Protein AF-A0A5N5I1Y5-F1 (afdb_monomer_lite)

Secondary structure (DSSP, 8-state):
-------------------------------------------------------------------------------------------S-SSHHHHHHHHHHHHHHHHHHHHHHHHHSSSHHHHHHHHHHHHHHHHHHHHHHHHHHHHHHHHHHHHHHHHHHHHHHHHHHHHHHHHHHHHHHHHHHHHHHHHHHHHHHHHHHHHHTT-

Foldseek 3Di:
DDDDDDDDDYDDDDDDDDDDDDDDDDDDDDDDDDDDDDDDDPDDPDDDPDDDDDDDDDDDDDDDDPPDDDDDDDDDDDDDDDDPDPDDDDDPPPCVVVVVVVVVVVVVVVVVVVVVCPVVPDPPVVVVVVVVVVVVVVVVVVVVVVVVVVVVVVVVVVVVVVVVVVVVVVVVVVVVVVVVVVVVVVVVVVVVVVVVVVVVVVVVVVVVVPD

Structure (mmCIF, N/CA/C/O backbone):
data_AF-A0A5N5I1Y5-F1
#
_entry.id   AF-A0A5N5I1Y5-F1
#
loop_
_atom_site.group_PDB
_atom_site.id
_atom_site.type_symbol
_atom_site.label_atom_id
_atom_site.label_alt_id
_atom_site.label_comp_id
_atom_site.label_asym_id
_atom_site.label_entity_id
_atom_site.label_seq_id
_atom_site.pdbx_PDB_ins_code
_atom_site.Cartn_x
_atom_site.Cartn_y
_atom_site.Cartn_z
_atom_site.occupancy
_atom_site.B_iso_or_equiv
_atom_site.auth_seq_id
_atom_site.auth_comp_id
_atom_site.auth_asym_id
_atom_site.auth_atom_id
_atom_site.pdbx_PDB_model_num
ATOM 1 N N . MET A 1 1 ? 51.183 21.846 22.070 1.00 46.25 1 MET A N 1
ATOM 2 C CA . MET A 1 1 ? 50.546 23.138 22.392 1.00 46.25 1 MET A CA 1
ATOM 3 C C . MET A 1 1 ? 49.063 22.883 22.563 1.00 46.25 1 MET A C 1
ATOM 5 O O . MET A 1 1 ? 48.427 22.415 21.630 1.00 46.25 1 MET A O 1
ATOM 9 N N . ALA A 1 2 ? 48.569 23.068 23.781 1.00 48.59 2 ALA A N 1
ATOM 10 C CA . ALA A 1 2 ? 47.162 22.969 24.140 1.00 48.59 2 ALA A CA 1
ATOM 11 C C . ALA A 1 2 ? 46.503 24.336 23.961 1.00 48.59 2 ALA A C 1
ATOM 13 O O . ALA A 1 2 ? 47.117 25.300 24.396 1.00 48.59 2 ALA A O 1
ATOM 14 N N . LEU A 1 3 ? 45.291 24.401 23.401 1.00 50.34 3 LEU A N 1
ATOM 15 C CA . LEU A 1 3 ? 44.276 25.438 23.659 1.00 50.34 3 LEU A CA 1
ATOM 16 C C . LEU A 1 3 ? 42.908 24.828 23.284 1.00 50.34 3 LEU A C 1
ATOM 18 O O . LEU A 1 3 ? 42.693 24.455 22.138 1.00 50.34 3 LEU A O 1
ATOM 22 N N . GLN A 1 4 ? 42.100 24.389 24.250 1.00 47.75 4 GLN A N 1
ATOM 23 C CA . GLN A 1 4 ? 41.125 25.135 25.066 1.00 47.75 4 GLN A CA 1
ATOM 24 C C . GLN A 1 4 ? 39.705 25.100 24.463 1.00 47.75 4 GLN A C 1
ATOM 26 O O . GLN A 1 4 ? 39.315 25.939 23.659 1.00 47.75 4 GLN A O 1
ATOM 31 N N . ILE A 1 5 ? 38.911 24.136 24.934 1.00 50.62 5 ILE A N 1
ATOM 32 C CA . ILE A 1 5 ? 37.443 24.171 24.917 1.00 50.62 5 ILE A CA 1
ATOM 33 C C . ILE A 1 5 ? 36.998 25.168 25.992 1.00 50.62 5 ILE A C 1
ATOM 35 O O . ILE A 1 5 ? 37.459 25.049 27.127 1.00 50.62 5 ILE A O 1
ATOM 39 N N . LYS A 1 6 ? 36.111 26.114 25.655 1.00 55.88 6 LYS A N 1
ATOM 40 C CA . LYS A 1 6 ? 35.292 26.904 26.599 1.00 55.88 6 LYS A CA 1
ATOM 41 C C . LYS A 1 6 ? 34.219 27.696 25.837 1.00 55.88 6 LYS A C 1
ATOM 43 O O . LYS A 1 6 ? 34.530 28.657 25.149 1.00 55.88 6 LYS A O 1
ATOM 48 N N . SER A 1 7 ? 32.950 27.357 26.024 1.00 46.75 7 SER A N 1
ATOM 49 C CA . SER A 1 7 ? 32.033 28.192 26.815 1.00 46.75 7 SER A CA 1
ATOM 50 C C . SER A 1 7 ? 30.626 27.590 26.818 1.00 46.75 7 SER A C 1
ATOM 52 O O . SER A 1 7 ? 30.105 27.138 25.805 1.00 46.75 7 SER A O 1
ATOM 54 N N . ALA A 1 8 ? 30.057 27.556 28.015 1.00 60.09 8 ALA A N 1
ATOM 55 C CA . ALA A 1 8 ? 28.706 27.142 28.349 1.00 60.09 8 ALA A CA 1
ATOM 56 C C . ALA A 1 8 ? 27.993 28.348 28.960 1.00 60.09 8 ALA A C 1
ATOM 58 O O . ALA A 1 8 ? 28.648 29.058 29.722 1.00 60.09 8 ALA A O 1
ATOM 59 N N . ILE A 1 9 ? 26.688 28.525 28.724 1.00 57.56 9 ILE A N 1
ATOM 60 C CA . ILE A 1 9 ? 25.761 29.205 29.655 1.00 57.56 9 ILE A CA 1
ATOM 61 C C . ILE A 1 9 ? 24.299 28.688 29.447 1.00 57.56 9 ILE A C 1
ATOM 63 O O . ILE A 1 9 ? 24.083 27.955 28.482 1.00 57.56 9 ILE A O 1
ATOM 67 N N . PRO A 1 10 ? 23.319 28.929 30.360 1.00 55.34 10 PRO A N 1
ATOM 68 C CA . PRO A 1 10 ? 22.623 27.841 31.074 1.00 55.34 10 PRO A CA 1
ATOM 69 C C . PRO A 1 10 ? 21.074 28.004 31.236 1.00 55.34 10 PRO A C 1
ATOM 71 O O . PRO A 1 10 ? 20.491 28.970 30.763 1.00 55.34 10 PRO A O 1
ATOM 74 N N . THR A 1 11 ? 20.456 27.079 32.005 1.00 43.16 11 THR A N 1
ATOM 75 C CA . THR A 1 11 ? 19.250 27.189 32.899 1.00 43.16 11 THR A CA 1
ATOM 76 C C . THR A 1 11 ? 17.858 27.559 32.328 1.00 43.16 11 THR A C 1
ATOM 78 O O . THR A 1 11 ? 17.721 28.555 31.639 1.00 43.16 11 THR A O 1
ATOM 81 N N . LYS A 1 12 ? 16.817 26.712 32.533 1.00 50.69 12 LYS A N 1
ATOM 82 C CA . LYS A 1 12 ? 15.768 26.718 33.619 1.00 50.69 12 LYS A CA 1
ATOM 83 C C . LYS A 1 12 ? 14.854 27.970 33.533 1.00 50.69 12 LYS A C 1
ATOM 85 O O . LYS A 1 12 ? 15.387 29.050 33.371 1.00 50.69 12 LYS A O 1
ATOM 90 N N . SER A 1 13 ? 13.520 27.992 33.641 1.00 45.53 13 SER A N 1
ATOM 91 C CA . SER A 1 13 ? 12.493 27.257 34.414 1.00 45.53 13 SER A CA 1
ATOM 92 C C . SER A 1 13 ? 11.110 27.909 34.135 1.00 45.53 13 SER A C 1
ATOM 94 O O . SER A 1 13 ? 11.088 29.062 33.716 1.00 45.53 13 SER A O 1
ATOM 96 N N . GLY A 1 14 ? 9.992 27.245 34.478 1.00 42.75 14 GLY A N 1
ATOM 97 C CA . GLY A 1 14 ? 8.659 27.863 34.696 1.00 42.75 14 GLY A CA 1
ATOM 98 C C . GLY A 1 14 ? 7.521 27.018 34.102 1.00 42.75 14 GLY A C 1
ATOM 99 O O . GLY A 1 14 ? 7.380 26.967 32.889 1.00 42.75 14 GLY A O 1
ATOM 100 N N . GLU A 1 15 ? 6.888 26.099 34.838 1.00 40.91 15 GLU A N 1
ATOM 101 C CA . GLU A 1 15 ? 5.775 26.273 35.800 1.00 40.91 15 GLU A CA 1
ATOM 102 C C . GLU A 1 15 ? 4.474 26.870 35.224 1.00 40.91 15 GLU A C 1
ATOM 104 O O . GLU A 1 15 ? 4.386 28.060 34.956 1.00 40.91 15 GLU A O 1
ATOM 109 N N . GLY A 1 16 ? 3.450 26.005 35.153 1.00 37.19 16 GLY A N 1
ATOM 110 C CA . GLY A 1 16 ? 2.107 26.255 35.689 1.00 37.19 16 GLY A CA 1
ATOM 111 C C . GLY A 1 16 ? 1.128 27.105 34.876 1.00 37.19 16 GLY A C 1
ATOM 112 O O . GLY A 1 16 ? 1.269 28.318 34.799 1.00 37.19 16 GLY A O 1
ATOM 113 N N . SER A 1 17 ? 0.030 26.488 34.421 1.00 46.84 17 SER A N 1
ATOM 114 C CA . SER A 1 17 ? -1.336 26.893 34.813 1.00 46.84 17 SER A CA 1
ATOM 115 C C . SER A 1 17 ? -2.393 25.955 34.225 1.00 46.84 17 SER A C 1
ATOM 117 O O . SER A 1 17 ? -2.548 25.832 33.013 1.00 46.84 17 SER A O 1
ATOM 119 N N . SER A 1 18 ? -3.138 25.317 35.123 1.00 46.97 18 SER A N 1
ATOM 120 C CA . SER A 1 18 ? -4.426 24.677 34.869 1.00 46.97 18 SER A CA 1
ATOM 121 C C . SER A 1 18 ? -5.493 25.733 34.561 1.00 46.97 18 SER A C 1
ATOM 123 O O . SER A 1 18 ? -5.518 26.777 35.209 1.00 46.97 18 SER A O 1
ATOM 125 N N . SER A 1 19 ? -6.436 25.436 33.666 1.00 46.91 19 SER A N 1
ATOM 126 C CA . SER A 1 19 ? -7.749 26.088 33.680 1.00 46.91 19 SER A CA 1
ATOM 127 C C . SER A 1 19 ? -8.829 25.145 33.155 1.00 46.91 19 SER A C 1
ATOM 129 O O . SER A 1 19 ? -8.789 24.671 32.023 1.00 46.91 19 SER A O 1
ATOM 131 N N . SER A 1 20 ? -9.761 24.858 34.056 1.00 50.31 20 SER A N 1
ATOM 132 C CA . SER A 1 20 ? -11.020 24.137 33.909 1.00 50.31 20 SER A CA 1
ATOM 133 C C . SER A 1 20 ? -12.041 24.910 33.079 1.00 50.31 20 SER A C 1
ATOM 135 O O . SER A 1 20 ? -12.135 26.121 33.267 1.00 50.31 20 SER A O 1
ATOM 137 N N . SER A 1 21 ? -12.887 24.221 32.301 1.00 41.62 21 SER A N 1
ATOM 138 C CA . SER A 1 21 ? -14.289 24.609 32.033 1.00 41.62 21 SER A CA 1
ATOM 139 C C . SER A 1 21 ? -15.056 23.505 31.280 1.00 41.62 21 SER A C 1
ATOM 141 O O . SER A 1 21 ? -14.931 23.369 30.070 1.00 41.62 21 SER A O 1
ATOM 143 N N . GLU A 1 22 ? -15.899 22.771 32.000 1.00 43.84 22 GLU A N 1
ATOM 144 C CA . GLU A 1 22 ? -17.229 22.293 31.570 1.00 43.84 22 GLU A CA 1
ATOM 145 C C . GLU A 1 22 ? -18.210 22.839 32.635 1.00 43.84 22 GLU A C 1
ATOM 147 O O . GLU A 1 22 ? -17.739 23.070 33.756 1.00 43.84 22 GLU A O 1
ATOM 152 N N . PRO A 1 23 ? -19.521 23.081 32.378 1.00 53.75 23 PRO A N 1
ATOM 153 C CA . PRO A 1 23 ? -20.416 22.185 31.627 1.00 53.75 23 PRO A CA 1
ATOM 154 C C . PRO A 1 23 ? -21.533 22.875 30.803 1.00 53.75 23 PRO A C 1
ATOM 156 O O . PRO A 1 23 ? -21.803 24.064 30.960 1.00 53.75 23 PRO A O 1
ATOM 159 N N . SER A 1 24 ? -22.263 22.102 29.985 1.00 40.84 24 SER A N 1
ATOM 160 C CA . SER A 1 24 ? -23.745 22.017 30.026 1.00 40.84 24 SER A CA 1
ATOM 161 C C . SER A 1 24 ? -24.316 21.207 28.857 1.00 40.84 24 SER A C 1
ATOM 163 O O . SER A 1 24 ? -24.163 21.564 27.693 1.00 40.84 24 SER A O 1
ATOM 165 N N . SER A 1 25 ? -25.050 20.143 29.193 1.00 52.22 25 SER A N 1
ATOM 166 C CA . SER A 1 25 ? -26.079 19.533 28.337 1.00 52.22 25 SER A CA 1
ATOM 167 C C . SER A 1 25 ? -27.411 20.283 28.486 1.00 52.22 25 SER A C 1
ATOM 169 O O . SER A 1 25 ? -27.659 20.872 29.540 1.00 52.22 25 SER A O 1
ATOM 171 N N . PRO A 1 26 ? -28.333 20.135 27.520 1.00 56.38 26 PRO A N 1
ATOM 172 C CA . PRO A 1 26 ? -29.683 19.750 27.915 1.00 56.38 26 PRO A CA 1
ATOM 173 C C . PRO A 1 26 ? -30.250 18.572 27.111 1.00 56.38 26 PRO A C 1
ATOM 175 O O . PRO A 1 26 ? -30.054 18.416 25.909 1.00 56.38 26 PRO A O 1
ATOM 178 N N . SER A 1 27 ? -30.988 17.764 27.864 1.00 45.50 27 SER A N 1
ATOM 179 C CA . SER A 1 27 ? -31.831 16.636 27.481 1.00 45.50 27 SER A CA 1
ATOM 180 C C . SER A 1 27 ? -32.940 17.012 26.489 1.00 45.50 27 SER A C 1
ATOM 182 O O . SER A 1 27 ? -33.581 18.048 26.650 1.00 45.50 27 SER A O 1
ATOM 184 N N . ALA A 1 28 ? -33.249 16.109 25.554 1.00 49.22 28 ALA A N 1
ATOM 185 C CA . ALA A 1 28 ? -34.607 15.926 25.049 1.00 49.22 28 ALA A CA 1
ATOM 186 C C . ALA A 1 28 ? -34.816 14.468 24.610 1.00 49.22 28 ALA A C 1
ATOM 188 O O . ALA A 1 28 ? -34.298 13.998 23.600 1.00 49.22 28 ALA A O 1
ATOM 189 N N . VAL A 1 29 ? -35.591 13.766 25.428 1.00 46.03 29 VAL A N 1
ATOM 190 C CA . VAL A 1 29 ? -36.259 12.500 25.139 1.00 46.03 29 VAL A CA 1
ATOM 191 C C . VAL A 1 29 ? -37.204 12.649 23.944 1.00 46.03 29 VAL A C 1
ATOM 193 O O . VAL A 1 29 ? -38.022 13.561 23.917 1.00 46.03 29 VAL A O 1
ATOM 196 N N . ASN A 1 30 ? -37.160 11.705 23.006 1.00 44.50 30 ASN A N 1
ATOM 197 C CA . ASN A 1 30 ? -38.337 11.349 22.223 1.00 44.50 30 ASN A CA 1
ATOM 198 C C . ASN A 1 30 ? -38.368 9.834 22.025 1.00 44.50 30 ASN A C 1
ATOM 200 O O . ASN A 1 30 ? -37.545 9.247 21.328 1.00 44.50 30 ASN A O 1
ATOM 204 N N . VAL A 1 31 ? -39.329 9.221 22.709 1.00 46.00 31 VAL A N 1
ATOM 205 C CA . VAL A 1 31 ? -39.741 7.830 22.561 1.00 46.00 31 VAL A CA 1
ATOM 206 C C . VAL A 1 31 ? -40.646 7.755 21.337 1.00 46.00 31 VAL A C 1
ATOM 208 O O . VAL A 1 31 ? -41.613 8.507 21.235 1.00 46.00 31 VAL A O 1
ATOM 211 N N . THR A 1 32 ? -40.374 6.837 20.416 1.00 50.12 32 THR A N 1
ATOM 212 C CA . THR A 1 32 ? -41.397 6.336 19.490 1.00 50.12 32 THR A CA 1
ATOM 213 C C . THR A 1 32 ? -41.094 4.884 19.146 1.00 50.12 32 THR A C 1
ATOM 215 O O . THR A 1 32 ? -40.245 4.577 18.314 1.00 50.12 32 THR A O 1
ATOM 218 N N . ASP A 1 33 ? -41.808 3.983 19.817 1.00 46.53 33 ASP A N 1
ATOM 219 C CA . ASP A 1 33 ? -41.988 2.603 19.384 1.00 46.53 33 ASP A CA 1
ATOM 220 C C . ASP A 1 33 ? -42.971 2.559 18.209 1.00 46.53 33 ASP A C 1
ATOM 222 O O . ASP A 1 33 ? -44.096 3.051 18.335 1.00 46.53 33 ASP A O 1
ATOM 226 N N . LYS A 1 34 ? -42.570 1.922 17.099 1.00 57.12 34 LYS A N 1
ATOM 227 C CA . LYS A 1 34 ? -43.329 0.860 16.398 1.00 57.12 34 LYS A CA 1
ATOM 228 C C . LYS A 1 34 ? -42.654 0.448 15.079 1.00 57.12 34 LYS A C 1
ATOM 230 O O . LYS A 1 34 ? -42.701 1.155 14.083 1.00 57.12 34 LYS A O 1
ATOM 235 N N . GLN A 1 35 ? -42.036 -0.733 15.131 1.00 48.62 35 GLN A N 1
ATOM 236 C CA . GLN A 1 35 ? -42.202 -1.894 14.239 1.00 48.62 35 GLN A CA 1
ATOM 237 C C . GLN A 1 35 ? -42.735 -1.658 12.804 1.00 48.62 35 GLN A C 1
ATOM 239 O O . GLN A 1 35 ? -43.851 -1.182 12.649 1.00 48.62 35 GLN A O 1
ATOM 244 N N . VAL A 1 36 ? -42.008 -2.153 11.786 1.00 38.56 36 VAL A N 1
ATOM 245 C CA . VAL A 1 36 ? -42.489 -3.078 10.724 1.00 38.56 36 VAL A CA 1
ATOM 246 C C . VAL A 1 36 ? -41.325 -3.474 9.796 1.00 38.56 36 VAL A C 1
ATOM 248 O O . VAL A 1 36 ? -40.520 -2.649 9.374 1.00 38.56 36 VAL A O 1
ATOM 251 N N . ASN A 1 37 ? -41.264 -4.777 9.510 1.00 47.06 37 ASN A N 1
ATOM 252 C CA . ASN A 1 37 ? -40.466 -5.457 8.488 1.00 47.06 37 ASN A CA 1
ATOM 253 C C . ASN A 1 37 ? -40.302 -4.676 7.176 1.00 47.06 37 ASN A C 1
ATOM 255 O O . ASN A 1 37 ? -41.280 -4.207 6.601 1.00 47.06 37 ASN A O 1
ATOM 259 N N . GLY A 1 38 ? -39.098 -4.700 6.607 1.00 36.25 38 GLY A N 1
ATOM 260 C CA . GLY A 1 38 ? -38.885 -4.194 5.255 1.00 36.25 38 GLY A CA 1
ATOM 261 C C . GLY A 1 38 ? -37.476 -4.430 4.743 1.00 36.25 38 GLY A C 1
ATOM 262 O O . GLY A 1 38 ? -36.651 -3.528 4.737 1.00 36.25 38 GLY A O 1
ATOM 263 N N . SER A 1 39 ? -37.220 -5.665 4.320 1.00 54.25 39 SER A N 1
ATOM 264 C CA . SER A 1 39 ? -36.100 -6.066 3.472 1.00 54.25 39 SER A CA 1
ATOM 265 C C . SER A 1 39 ? -35.731 -5.003 2.426 1.00 54.25 39 SER A C 1
ATOM 267 O O . SER A 1 39 ? -36.528 -4.695 1.543 1.00 54.25 39 SER A O 1
ATOM 269 N N . SER A 1 40 ? -34.490 -4.515 2.465 1.00 47.22 40 SER A N 1
ATOM 270 C CA . SER A 1 40 ? -33.827 -3.956 1.286 1.00 47.22 40 SER A CA 1
ATOM 271 C C . SER A 1 40 ? -32.329 -4.223 1.368 1.00 47.22 40 SER A C 1
ATOM 273 O O . SER A 1 40 ? -31.534 -3.442 1.890 1.00 47.22 40 SER A O 1
ATOM 275 N N . SER A 1 41 ? -31.945 -5.391 0.861 1.00 46.59 41 SER A N 1
ATOM 276 C CA . SER A 1 41 ? -30.581 -5.673 0.441 1.00 46.59 41 SER A CA 1
ATOM 277 C C . SER A 1 41 ? -30.197 -4.687 -0.665 1.00 46.59 41 SER A C 1
ATOM 279 O O . SER A 1 41 ? -30.632 -4.835 -1.810 1.00 46.59 41 SER A O 1
ATOM 281 N N . LYS A 1 42 ? -29.358 -3.692 -0.356 1.00 49.31 42 LYS A N 1
ATOM 282 C CA . LYS A 1 42 ? -28.604 -2.982 -1.394 1.00 49.31 42 LYS A CA 1
ATOM 283 C C . LYS A 1 42 ? -27.565 -3.949 -1.953 1.00 49.31 42 LYS A C 1
ATOM 285 O O . LYS A 1 42 ? -26.511 -4.173 -1.368 1.00 49.31 42 LYS A O 1
ATOM 290 N N . ALA A 1 43 ? -27.932 -4.560 -3.072 1.00 44.00 43 ALA A N 1
ATOM 291 C CA . ALA A 1 43 ? -27.062 -5.366 -3.899 1.00 44.00 43 ALA A CA 1
ATOM 292 C C . ALA A 1 43 ? -25.871 -4.520 -4.373 1.00 44.00 43 ALA A C 1
ATOM 294 O O . ALA A 1 43 ? -26.047 -3.501 -5.040 1.00 44.00 43 ALA A O 1
ATOM 295 N N . PHE A 1 44 ? -24.656 -4.964 -4.061 1.00 46.81 44 PHE A N 1
ATOM 296 C CA . PHE A 1 44 ? -23.498 -4.597 -4.862 1.00 46.81 44 PHE A CA 1
ATOM 297 C C . PHE A 1 44 ? -23.652 -5.292 -6.215 1.00 46.81 44 PHE A C 1
ATOM 299 O O . PHE A 1 44 ? -23.794 -6.515 -6.280 1.00 46.81 44 PHE A O 1
ATOM 306 N N . SER A 1 45 ? -23.656 -4.516 -7.297 1.00 49.00 45 SER A N 1
ATOM 307 C CA . SER A 1 45 ? -23.644 -5.039 -8.661 1.00 49.00 45 SER A CA 1
ATOM 308 C C . SER A 1 45 ? -22.361 -5.838 -8.894 1.00 49.00 45 SER A C 1
ATOM 310 O O . SER A 1 45 ? -21.324 -5.292 -9.261 1.00 49.00 45 SER A O 1
ATOM 312 N N . ALA A 1 46 ? -22.432 -7.151 -8.677 1.00 47.81 46 ALA A N 1
ATOM 313 C CA . ALA A 1 46 ? -21.401 -8.089 -9.081 1.00 47.81 46 ALA A CA 1
ATOM 314 C C . ALA A 1 46 ? -21.375 -8.156 -10.614 1.00 47.81 46 ALA A C 1
ATOM 316 O O . ALA A 1 46 ? -22.316 -8.626 -11.261 1.00 47.81 46 ALA A O 1
ATOM 317 N N . LYS A 1 47 ? -20.285 -7.669 -11.205 1.00 54.28 47 LYS A N 1
ATOM 318 C CA . LYS A 1 47 ? -20.007 -7.785 -12.635 1.00 54.28 47 LYS A CA 1
ATOM 319 C C . LYS A 1 47 ? -19.743 -9.264 -12.941 1.00 54.28 47 LYS A C 1
ATOM 321 O O . LYS A 1 47 ? -18.667 -9.785 -12.665 1.00 54.28 47 LYS A O 1
ATOM 326 N N . LYS A 1 48 ? -20.761 -9.961 -13.455 1.00 43.84 48 LYS A N 1
ATOM 327 C CA . LYS A 1 48 ? -20.648 -11.336 -13.955 1.00 43.84 48 LYS A CA 1
ATOM 328 C C . LYS A 1 48 ? -19.792 -11.332 -15.222 1.00 43.84 48 LYS A C 1
ATOM 330 O O . LYS A 1 48 ? -20.282 -10.978 -16.291 1.00 43.84 48 LYS A O 1
ATOM 335 N N . TYR A 1 49 ? -18.542 -11.768 -15.117 1.00 45.53 49 TYR A N 1
ATOM 336 C CA . TYR A 1 49 ? -17.803 -12.257 -16.275 1.00 45.53 49 TYR A CA 1
ATOM 337 C C . TYR A 1 49 ? -18.159 -13.732 -16.435 1.00 45.53 49 TYR A C 1
ATOM 339 O O . TYR A 1 49 ? -17.714 -14.593 -15.681 1.00 45.53 49 TYR A O 1
ATOM 347 N N . SER A 1 50 ? -19.074 -13.992 -17.365 1.00 44.91 50 SER A N 1
ATOM 348 C CA . SER A 1 50 ? -19.443 -15.340 -17.778 1.00 44.91 50 SER A CA 1
ATOM 349 C C . SER A 1 50 ? -18.234 -15.991 -18.442 1.00 44.91 50 SER A C 1
ATOM 351 O O . SER A 1 50 ? -17.782 -15.544 -19.496 1.00 44.91 50 SER A O 1
ATOM 353 N N . GLY A 1 51 ? -17.705 -17.034 -17.804 1.00 45.06 51 GLY A N 1
ATOM 354 C CA . GLY A 1 51 ? -16.745 -17.936 -18.412 1.00 45.06 51 GLY A CA 1
ATOM 355 C C . GLY A 1 51 ? -17.397 -18.678 -19.574 1.00 45.06 51 GLY A C 1
ATOM 356 O O . GLY A 1 51 ? -18.283 -19.508 -19.382 1.00 45.06 51 GLY A O 1
ATOM 357 N N . LYS A 1 52 ? -16.921 -18.402 -20.785 1.00 50.19 52 LYS A N 1
ATOM 358 C CA . LYS A 1 52 ? -16.926 -19.369 -21.881 1.00 50.19 52 LYS A CA 1
ATOM 359 C C . LYS A 1 52 ? -15.470 -19.690 -22.178 1.00 50.19 52 LYS A C 1
ATOM 361 O O . LYS A 1 52 ? -14.695 -18.800 -22.515 1.00 50.19 52 LYS A O 1
ATOM 366 N N . GLY A 1 53 ? -15.113 -20.949 -21.942 1.00 46.56 53 GLY A N 1
ATOM 367 C CA . GLY A 1 53 ? -13.771 -21.471 -22.139 1.00 46.56 53 GLY A CA 1
ATOM 368 C C . GLY A 1 53 ? -13.303 -21.313 -23.580 1.00 46.56 53 GLY A C 1
ATOM 369 O O . GLY A 1 53 ? -14.075 -21.475 -24.523 1.00 46.56 53 GLY A O 1
ATOM 370 N N . ILE A 1 54 ? -12.017 -21.016 -23.722 1.00 49.19 54 ILE A N 1
ATOM 371 C CA . ILE A 1 54 ? -11.275 -21.083 -24.977 1.00 49.19 54 ILE A CA 1
ATOM 372 C C . ILE A 1 54 ? -10.021 -21.914 -24.669 1.00 49.19 54 ILE A C 1
ATOM 374 O O . ILE A 1 54 ? -9.403 -21.702 -23.622 1.00 49.19 54 ILE A O 1
ATOM 378 N N . PRO A 1 55 ? -9.702 -22.925 -25.494 1.00 47.47 55 PRO A N 1
ATOM 379 C CA . PRO A 1 55 ? -8.779 -23.985 -25.126 1.00 47.47 55 PRO A CA 1
ATOM 380 C C . PRO A 1 55 ? -7.336 -23.491 -25.038 1.00 47.47 55 PRO A C 1
ATOM 382 O O . PRO A 1 55 ? -6.834 -22.770 -25.900 1.00 47.47 55 PRO A O 1
ATOM 385 N N . VAL A 1 56 ? -6.665 -23.968 -23.991 1.00 47.81 56 VAL A N 1
ATOM 386 C CA . VAL A 1 56 ? -5.215 -23.940 -23.812 1.00 47.81 56 VAL A CA 1
ATOM 387 C C . VAL A 1 56 ? -4.565 -24.583 -25.033 1.00 47.81 56 VAL A C 1
ATOM 389 O O . VAL A 1 56 ? -4.635 -25.798 -25.208 1.00 47.81 56 VAL A O 1
ATOM 392 N N . THR A 1 57 ? -3.909 -23.774 -25.864 1.00 40.41 57 THR A N 1
ATOM 393 C CA . THR A 1 57 ? -2.961 -24.280 -26.858 1.00 40.41 57 THR A CA 1
ATOM 394 C C . THR A 1 57 ? -1.560 -23.917 -26.394 1.00 40.41 57 THR A C 1
ATOM 396 O O . THR A 1 57 ? -1.160 -22.758 -26.341 1.00 40.41 57 THR A O 1
ATOM 399 N N . ARG A 1 58 ? -0.852 -24.966 -25.991 1.00 48.38 58 ARG A N 1
ATOM 400 C CA . ARG A 1 58 ? 0.555 -25.027 -25.611 1.00 48.38 58 ARG A CA 1
ATOM 401 C C . ARG A 1 58 ? 1.411 -24.504 -26.771 1.00 48.38 58 ARG A C 1
ATOM 403 O O . ARG A 1 58 ? 1.576 -25.209 -27.762 1.00 48.38 58 ARG A O 1
ATOM 410 N N . LEU A 1 59 ? 1.951 -23.289 -26.668 1.00 38.34 59 LEU A N 1
ATOM 411 C CA . LEU A 1 59 ? 2.952 -22.811 -27.626 1.00 38.34 59 LEU A CA 1
ATOM 412 C C . LEU A 1 59 ? 4.308 -23.418 -27.264 1.00 38.34 59 LEU A C 1
ATOM 414 O O . LEU A 1 59 ? 5.001 -22.989 -26.345 1.00 38.34 59 LEU A O 1
ATOM 418 N N . SER A 1 60 ? 4.593 -24.506 -27.974 1.00 50.75 60 SER A N 1
ATOM 419 C CA . SER A 1 60 ? 5.862 -25.214 -28.028 1.00 50.75 60 SER A CA 1
ATOM 420 C C . SER A 1 60 ? 6.908 -24.377 -28.757 1.00 50.75 60 SER A C 1
ATOM 422 O O . SER A 1 60 ? 6.634 -23.790 -29.801 1.00 50.75 60 SER A O 1
ATOM 424 N N . SER A 1 61 ? 8.121 -24.403 -28.213 1.00 54.09 61 SER A N 1
ATOM 425 C CA . SER A 1 61 ? 9.379 -24.076 -28.879 1.00 54.09 61 SER A CA 1
ATOM 426 C C . SER A 1 61 ? 9.517 -24.779 -30.231 1.00 54.09 61 SER A C 1
ATOM 428 O O . SER A 1 61 ? 9.085 -25.927 -30.331 1.00 54.09 61 SER A O 1
ATOM 430 N N . CYS A 1 62 ? 10.168 -24.122 -31.196 1.00 38.44 62 CYS A N 1
ATOM 431 C CA . CYS A 1 62 ? 11.302 -24.613 -32.000 1.00 38.44 62 CYS A CA 1
ATOM 432 C C . CYS A 1 62 ? 11.729 -23.486 -32.961 1.00 38.44 62 CYS A C 1
ATOM 434 O O . CYS A 1 62 ? 10.921 -22.996 -33.744 1.00 38.44 62 CYS A O 1
ATOM 436 N N . MET A 1 63 ? 12.985 -23.046 -32.871 1.00 50.59 63 MET A N 1
ATOM 437 C CA . MET A 1 63 ? 13.625 -22.253 -33.920 1.00 50.59 63 MET A CA 1
ATOM 438 C C . MET A 1 63 ? 14.107 -23.243 -34.981 1.00 50.59 63 MET A C 1
ATOM 440 O O . MET A 1 63 ? 15.096 -23.930 -34.742 1.00 50.59 63 MET A O 1
ATOM 444 N N . ASP A 1 64 ? 13.405 -23.332 -36.110 1.00 42.41 64 ASP A N 1
ATOM 445 C CA . ASP A 1 64 ? 13.889 -24.058 -37.286 1.00 42.41 64 ASP A CA 1
ATOM 446 C C . ASP A 1 64 ? 14.578 -23.093 -38.252 1.00 42.41 64 ASP A C 1
ATOM 448 O O . ASP A 1 64 ? 14.071 -22.018 -38.587 1.00 42.41 64 ASP A O 1
ATOM 452 N N . GLY A 1 65 ? 15.786 -23.488 -38.655 1.00 43.66 65 GLY A N 1
ATOM 453 C CA . GLY A 1 65 ? 16.654 -22.756 -39.559 1.00 43.66 65 GLY A CA 1
ATOM 454 C C . GLY A 1 65 ? 16.061 -22.644 -40.959 1.00 43.66 65 GLY A C 1
ATOM 455 O O . GLY A 1 65 ? 15.543 -23.600 -41.531 1.00 43.66 65 GLY A O 1
ATOM 456 N N . THR A 1 66 ? 16.185 -21.459 -41.544 1.00 48.50 66 THR A N 1
ATOM 457 C CA . THR A 1 66 ? 15.849 -21.202 -42.943 1.00 48.50 66 THR A CA 1
ATOM 458 C C . THR A 1 66 ? 16.941 -21.795 -43.836 1.00 48.50 66 THR A C 1
ATOM 460 O O . THR A 1 66 ? 17.871 -21.116 -44.263 1.00 48.50 66 THR A O 1
ATOM 463 N N . GLN A 1 67 ? 16.836 -23.092 -44.123 1.00 46.25 67 GLN A N 1
ATOM 464 C CA . GLN A 1 67 ? 17.515 -23.712 -45.255 1.00 46.25 67 GLN A CA 1
ATOM 465 C C . GLN A 1 67 ? 16.638 -23.482 -46.492 1.00 46.25 67 GLN A C 1
ATOM 467 O O . GLN A 1 67 ? 15.700 -24.226 -46.761 1.00 46.25 67 GLN A O 1
ATOM 472 N N . SER A 1 68 ? 16.901 -22.393 -47.218 1.00 48.84 68 SER A N 1
ATOM 473 C CA . SER A 1 68 ? 16.265 -22.144 -48.514 1.00 48.84 68 SER A CA 1
ATOM 474 C C . SER A 1 68 ? 16.878 -23.083 -49.552 1.00 48.84 68 SER A C 1
ATOM 476 O O . SER A 1 68 ? 17.957 -22.840 -50.092 1.00 48.84 68 SER A O 1
ATOM 478 N N . GLN A 1 69 ? 16.187 -24.196 -49.771 1.00 45.16 69 GLN A N 1
ATOM 479 C CA . GLN A 1 69 ? 16.342 -25.087 -50.907 1.00 45.16 69 GLN A CA 1
ATOM 480 C C . GLN A 1 69 ? 15.674 -24.398 -52.108 1.00 45.16 69 GLN A C 1
ATOM 482 O O . GLN A 1 69 ? 14.450 -24.338 -52.189 1.00 45.16 69 GLN A O 1
ATOM 487 N N . GLN A 1 70 ? 16.462 -23.818 -53.016 1.00 44.44 70 GLN A N 1
ATOM 488 C CA . GLN A 1 70 ? 15.955 -23.475 -54.344 1.00 44.44 70 GLN A CA 1
ATOM 489 C C . GLN A 1 70 ? 16.293 -24.600 -55.315 1.00 44.44 70 GLN A C 1
ATOM 491 O O . GLN A 1 70 ? 17.429 -24.757 -55.761 1.00 44.44 70 GLN A O 1
ATOM 496 N N . ASP A 1 71 ? 15.254 -25.364 -55.631 1.00 36.16 71 ASP A N 1
ATOM 497 C CA . ASP A 1 71 ? 15.162 -26.200 -56.813 1.00 36.16 71 ASP A CA 1
ATOM 498 C C . ASP A 1 71 ? 15.043 -25.296 -58.048 1.00 36.16 71 ASP A C 1
ATOM 500 O O . ASP A 1 71 ? 14.000 -24.684 -58.289 1.00 36.16 71 ASP A O 1
ATOM 504 N N . TYR A 1 72 ? 16.089 -25.229 -58.872 1.00 49.19 72 TYR A N 1
ATOM 505 C CA . TYR A 1 72 ? 15.932 -24.811 -60.266 1.00 49.19 72 TYR A CA 1
ATOM 506 C C . TYR A 1 72 ? 15.863 -26.056 -61.136 1.00 49.19 72 TYR A C 1
ATOM 508 O O . TYR A 1 72 ? 16.794 -26.857 -61.236 1.00 49.19 72 TYR A O 1
ATOM 516 N N . SER A 1 73 ? 14.701 -26.194 -61.758 1.00 46.94 73 SER A N 1
ATOM 517 C CA . SER A 1 73 ? 14.334 -27.261 -62.665 1.00 46.94 73 SER A CA 1
ATOM 518 C C . SER A 1 73 ? 15.300 -27.369 -63.848 1.00 46.94 73 SER A C 1
ATOM 520 O O . SER A 1 73 ? 15.590 -26.405 -64.556 1.00 46.94 73 SER A O 1
ATOM 522 N N . THR A 1 74 ? 15.759 -28.595 -64.073 1.00 48.34 74 THR A N 1
ATOM 523 C CA . THR A 1 74 ? 16.515 -29.028 -65.246 1.00 48.34 74 THR A CA 1
ATOM 524 C C . THR A 1 74 ? 15.562 -29.200 -66.430 1.00 48.34 74 THR A C 1
ATOM 526 O O . THR A 1 74 ? 14.831 -30.188 -66.480 1.00 48.34 74 THR A O 1
ATOM 529 N N . ARG A 1 75 ? 15.590 -28.300 -67.425 1.00 43.84 75 ARG A N 1
ATOM 530 C CA . ARG A 1 75 ? 15.214 -28.650 -68.810 1.00 43.84 75 ARG A CA 1
ATOM 531 C C . ARG A 1 75 ? 15.731 -27.629 -69.823 1.00 43.84 75 ARG A C 1
ATOM 533 O O . ARG A 1 75 ? 15.232 -26.518 -69.918 1.00 43.84 75 ARG A O 1
ATOM 540 N N . GLY A 1 76 ? 16.703 -28.053 -70.620 1.00 38.53 76 GLY A N 1
ATOM 541 C CA . GLY A 1 76 ? 17.257 -27.275 -71.726 1.00 38.53 76 GLY A CA 1
ATOM 542 C C . GLY A 1 76 ? 18.311 -28.074 -72.477 1.00 38.53 76 GLY A C 1
ATOM 543 O O . GLY A 1 76 ? 19.436 -27.623 -72.641 1.00 38.53 76 GLY A O 1
ATOM 544 N N . GLY A 1 77 ? 17.970 -29.310 -72.846 1.00 40.66 77 GLY A N 1
ATOM 545 C CA . GLY A 1 77 ? 18.802 -30.130 -73.713 1.00 40.66 77 GLY A CA 1
ATOM 546 C C . GLY A 1 77 ? 18.706 -29.643 -75.155 1.00 40.66 77 GLY A C 1
ATOM 547 O O . GLY A 1 77 ? 17.680 -29.827 -75.801 1.00 40.66 77 GLY A O 1
ATOM 548 N N . THR A 1 78 ? 19.801 -29.095 -75.662 1.00 44.66 78 THR A N 1
ATOM 549 C CA . THR A 1 78 ? 20.136 -29.096 -77.089 1.00 44.66 78 THR A CA 1
ATOM 550 C C . THR A 1 78 ? 21.600 -29.476 -77.175 1.00 44.66 78 THR A C 1
ATOM 552 O O . THR A 1 78 ? 22.468 -28.771 -76.666 1.00 44.66 78 THR A O 1
ATOM 555 N N . GLY A 1 79 ? 21.839 -30.670 -77.707 1.00 39.44 79 GLY A N 1
ATOM 556 C CA . GLY A 1 79 ? 23.169 -31.224 -77.862 1.00 39.44 79 GLY A CA 1
ATOM 557 C C . GLY A 1 79 ? 23.971 -30.579 -78.987 1.00 39.44 79 GLY A C 1
ATOM 558 O O . GLY A 1 79 ? 23.439 -29.809 -79.782 1.00 39.44 79 GLY A O 1
ATOM 559 N N . LEU A 1 80 ? 25.219 -31.064 -79.055 1.00 43.41 80 LEU A N 1
ATOM 560 C CA . LEU A 1 80 ? 26.136 -31.070 -80.203 1.00 43.41 80 LEU A CA 1
ATOM 561 C C . LEU A 1 80 ? 26.757 -29.686 -80.509 1.00 43.41 80 LEU A C 1
ATOM 563 O O . LEU A 1 80 ? 26.056 -28.706 -80.682 1.00 43.41 80 LEU A O 1
ATOM 567 N N . HIS A 1 81 ? 28.073 -29.474 -80.570 1.00 42.09 81 HIS A N 1
ATOM 568 C CA . HIS A 1 81 ? 29.199 -30.321 -80.950 1.00 42.09 81 HIS A CA 1
ATOM 569 C C . HIS A 1 81 ? 30.479 -29.848 -80.244 1.00 42.09 81 HIS A C 1
ATOM 571 O O . HIS A 1 81 ? 30.759 -28.655 -80.151 1.00 42.09 81 HIS A O 1
ATOM 577 N N . THR A 1 82 ? 31.310 -30.805 -79.847 1.00 42.72 82 THR A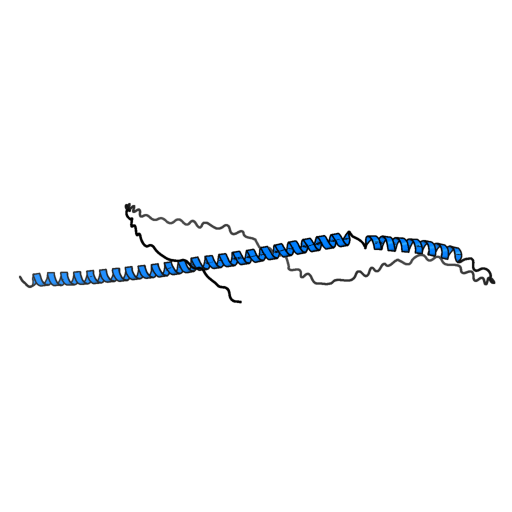 N 1
ATOM 578 C CA . THR A 1 82 ? 32.758 -30.640 -79.736 1.00 42.72 82 THR A CA 1
ATOM 579 C C . THR A 1 82 ? 33.370 -30.478 -81.130 1.00 42.72 82 THR A C 1
ATOM 581 O O . THR A 1 82 ? 33.092 -31.293 -82.011 1.00 42.72 82 THR A O 1
ATOM 584 N N . PRO A 1 83 ? 34.303 -29.534 -81.327 1.00 45.34 83 PRO A N 1
ATOM 585 C CA . PRO A 1 83 ? 35.395 -29.732 -82.254 1.00 45.34 83 PRO A CA 1
ATOM 586 C C . PRO A 1 83 ? 36.661 -29.976 -81.437 1.00 45.34 83 PRO A C 1
ATOM 588 O O . PRO A 1 83 ? 37.246 -29.073 -80.840 1.00 45.34 83 PRO A O 1
ATOM 591 N N . SER A 1 84 ? 37.086 -31.237 -81.421 1.00 50.06 84 SER A N 1
ATOM 592 C CA . SER A 1 84 ? 38.494 -31.551 -81.231 1.00 50.06 84 SER A CA 1
ATOM 593 C C . SER A 1 84 ? 39.253 -30.936 -82.401 1.00 50.06 84 SER A C 1
ATOM 595 O O . SER A 1 84 ? 39.134 -31.406 -83.528 1.00 50.06 84 SER A O 1
ATOM 597 N N . SER A 1 85 ? 40.025 -29.891 -82.127 1.00 49.25 85 SER A N 1
ATOM 598 C CA . SER A 1 85 ? 41.056 -29.404 -83.033 1.00 49.25 85 SER A CA 1
ATOM 599 C C . SER A 1 85 ? 42.295 -29.116 -82.207 1.00 49.25 85 SER A C 1
ATOM 601 O O . SER A 1 85 ? 42.373 -28.132 -81.477 1.00 49.25 85 SER A O 1
ATOM 603 N N . LYS A 1 86 ? 43.276 -30.014 -82.320 1.00 52.69 86 LYS A N 1
ATOM 604 C CA . LYS A 1 86 ? 44.667 -29.737 -81.964 1.00 52.69 86 LYS A CA 1
ATOM 605 C C . LYS A 1 86 ? 45.150 -28.589 -82.854 1.00 52.69 86 LYS A C 1
ATOM 607 O O . LYS A 1 86 ? 45.640 -28.836 -83.953 1.00 52.69 86 LYS A O 1
ATOM 612 N N . SER A 1 87 ? 45.029 -27.349 -82.394 1.00 46.41 87 SER A N 1
ATOM 613 C CA . SER A 1 87 ? 45.775 -26.234 -82.968 1.00 46.41 87 SER A CA 1
ATOM 614 C C . SER A 1 87 ? 47.021 -25.995 -82.128 1.00 46.41 87 SER A C 1
ATOM 616 O O . SER A 1 87 ? 46.985 -25.541 -80.987 1.00 46.41 87 SER A O 1
ATOM 618 N N . LYS A 1 88 ? 48.123 -26.390 -82.754 1.00 48.94 88 LYS A N 1
ATOM 619 C CA . LYS A 1 88 ? 49.502 -25.966 -82.545 1.00 48.94 88 LYS A CA 1
ATOM 620 C C . LYS A 1 88 ? 49.573 -24.513 -82.059 1.00 48.94 88 LYS A C 1
ATOM 622 O O . LYS A 1 88 ? 48.864 -23.658 -82.580 1.00 48.94 88 LYS A O 1
ATOM 627 N N . GLY A 1 89 ? 50.398 -24.303 -81.035 1.00 51.00 89 GLY A N 1
ATOM 628 C CA . GLY A 1 89 ? 50.411 -23.096 -80.225 1.00 51.00 89 GLY A CA 1
ATOM 629 C C . GLY A 1 89 ? 50.533 -21.804 -81.015 1.00 51.00 89 GLY A C 1
ATOM 630 O O . GLY A 1 89 ? 51.288 -21.733 -81.979 1.00 51.00 89 GLY A O 1
ATOM 631 N N . ASN A 1 90 ? 49.821 -20.792 -80.537 1.00 46.88 90 ASN A N 1
ATOM 632 C CA . ASN A 1 90 ? 50.414 -19.504 -80.242 1.00 46.88 90 ASN A CA 1
ATOM 633 C C . ASN A 1 90 ? 49.456 -18.675 -79.376 1.00 46.88 90 ASN A C 1
ATOM 635 O O . ASN A 1 90 ? 48.242 -18.861 -79.414 1.00 46.88 90 ASN A O 1
ATOM 639 N N . ASP A 1 91 ? 50.061 -17.758 -78.632 1.00 45.97 91 ASP A N 1
ATOM 640 C CA . ASP A 1 91 ? 49.475 -16.515 -78.139 1.00 45.97 91 ASP A CA 1
ATOM 641 C C . ASP A 1 91 ? 48.587 -16.589 -76.888 1.00 45.97 91 ASP A C 1
ATOM 643 O O . ASP A 1 91 ? 47.365 -16.742 -76.907 1.00 45.97 91 ASP A O 1
ATOM 647 N N . ALA A 1 92 ? 49.256 -16.348 -75.759 1.00 56.38 92 ALA A N 1
ATOM 648 C CA . ALA A 1 92 ? 48.709 -15.869 -74.498 1.00 56.38 92 ALA A CA 1
ATOM 649 C C . ALA A 1 92 ? 47.964 -14.523 -74.666 1.00 56.38 92 ALA A C 1
ATOM 651 O O . ALA A 1 92 ? 48.433 -13.487 -74.202 1.00 56.38 92 ALA A O 1
ATOM 652 N N . ASN A 1 93 ? 46.820 -14.515 -75.361 1.00 55.16 93 ASN A N 1
ATOM 653 C CA . ASN A 1 93 ? 46.094 -13.276 -75.670 1.00 55.16 93 ASN A CA 1
ATOM 654 C C . ASN A 1 93 ? 44.554 -13.367 -75.561 1.00 55.16 93 ASN A C 1
ATOM 656 O O . ASN A 1 93 ? 43.860 -12.385 -75.805 1.00 55.16 93 ASN A O 1
ATOM 660 N N . GLY A 1 94 ? 43.991 -14.512 -75.155 1.00 54.22 94 GLY A N 1
ATOM 661 C CA . GLY A 1 94 ? 42.537 -14.673 -74.947 1.00 54.22 94 GLY A CA 1
ATOM 662 C C . GLY A 1 94 ? 42.032 -14.326 -73.538 1.00 54.22 94 GLY A C 1
ATOM 663 O O . GLY A 1 94 ? 40.837 -14.132 -73.334 1.00 54.22 94 GLY A O 1
ATOM 664 N N . ASP A 1 95 ? 42.941 -14.227 -72.568 1.00 58.97 95 ASP A N 1
ATOM 665 C CA . ASP A 1 95 ? 42.631 -14.055 -71.140 1.00 58.97 95 ASP A CA 1
ATOM 666 C C . ASP A 1 95 ? 42.597 -12.576 -70.704 1.00 58.97 95 ASP A C 1
ATOM 668 O O . ASP A 1 95 ? 41.976 -12.209 -69.709 1.00 58.97 95 ASP A O 1
ATOM 672 N N . SER A 1 96 ? 43.194 -11.683 -71.502 1.00 67.06 96 SER A N 1
ATOM 673 C CA . SER A 1 96 ? 43.364 -10.267 -71.149 1.00 67.06 96 SER A CA 1
ATOM 674 C C . SER A 1 96 ? 42.028 -9.544 -70.902 1.00 67.06 96 SER A C 1
ATOM 676 O O . SER A 1 96 ? 41.863 -8.861 -69.891 1.00 67.06 96 SER A O 1
ATOM 678 N N . GLY A 1 97 ? 41.023 -9.764 -71.762 1.00 80.94 97 GLY A N 1
ATOM 679 C CA . GLY A 1 97 ? 39.713 -9.109 -71.643 1.00 80.94 97 GLY A CA 1
ATOM 680 C C . GLY A 1 97 ? 38.801 -9.687 -70.551 1.00 80.94 97 GLY A C 1
ATOM 681 O O . GLY A 1 97 ? 37.946 -8.980 -70.017 1.00 80.94 97 GLY A O 1
ATOM 682 N N . VAL A 1 98 ? 38.967 -10.965 -70.193 1.00 86.06 98 VAL A N 1
ATOM 683 C CA . VAL A 1 98 ? 38.256 -11.580 -69.056 1.00 86.06 98 VAL A CA 1
ATOM 684 C C . VAL A 1 98 ? 38.867 -11.089 -67.747 1.00 86.06 98 VAL A C 1
ATOM 686 O O . VAL A 1 98 ? 38.145 -10.645 -66.854 1.00 86.06 98 VAL A O 1
ATOM 689 N N . LEU A 1 99 ? 40.197 -11.076 -67.674 1.00 86.75 99 LEU A N 1
ATOM 690 C CA . LEU A 1 99 ? 40.953 -10.570 -66.538 1.00 86.75 99 LEU A CA 1
ATOM 691 C C . LEU A 1 99 ? 40.672 -9.083 -66.272 1.00 86.75 99 LEU A C 1
ATOM 693 O O . LEU A 1 99 ? 40.544 -8.669 -65.121 1.00 86.75 99 LEU A O 1
ATOM 697 N N . GLU A 1 100 ? 40.533 -8.270 -67.319 1.00 89.44 100 GLU A N 1
ATOM 698 C CA . GLU A 1 100 ? 40.188 -6.853 -67.193 1.00 89.44 100 GLU A CA 1
ATOM 699 C C . GLU A 1 100 ? 38.758 -6.636 -66.671 1.00 89.44 100 GLU A C 1
ATOM 701 O O . GLU A 1 100 ? 38.554 -5.819 -65.767 1.00 89.44 100 GLU A O 1
ATOM 706 N N . ARG A 1 101 ? 37.782 -7.424 -67.146 1.00 92.69 101 ARG A N 1
ATOM 707 C CA . ARG A 1 101 ? 36.412 -7.417 -66.603 1.00 92.69 101 ARG A CA 1
ATOM 708 C C . ARG A 1 101 ? 36.380 -7.797 -65.125 1.00 92.69 101 ARG A C 1
ATOM 710 O O . ARG A 1 101 ? 35.790 -7.066 -64.335 1.00 92.69 101 ARG A O 1
ATOM 717 N N . LEU A 1 102 ? 37.074 -8.868 -64.740 1.00 92.69 102 LEU A N 1
ATOM 718 C CA . LEU A 1 102 ? 37.159 -9.305 -63.343 1.00 92.69 102 LEU A CA 1
ATOM 719 C C . LEU A 1 102 ? 37.852 -8.267 -62.455 1.00 92.69 102 LEU A C 1
ATOM 721 O O . LEU A 1 102 ? 37.428 -8.038 -61.326 1.00 92.69 102 LEU A O 1
ATOM 725 N N . ARG A 1 103 ? 38.892 -7.585 -62.952 1.00 94.44 103 ARG A N 1
ATOM 726 C CA . ARG A 1 103 ? 39.532 -6.479 -62.219 1.00 94.44 103 ARG A CA 1
ATOM 727 C C . ARG A 1 103 ? 38.577 -5.314 -62.000 1.00 94.44 103 ARG A C 1
ATOM 729 O O . ARG A 1 103 ? 38.602 -4.720 -60.924 1.00 94.44 103 ARG A O 1
ATOM 736 N N . LYS A 1 104 ? 37.760 -4.975 -62.999 1.00 95.06 104 LYS A N 1
ATOM 737 C CA . 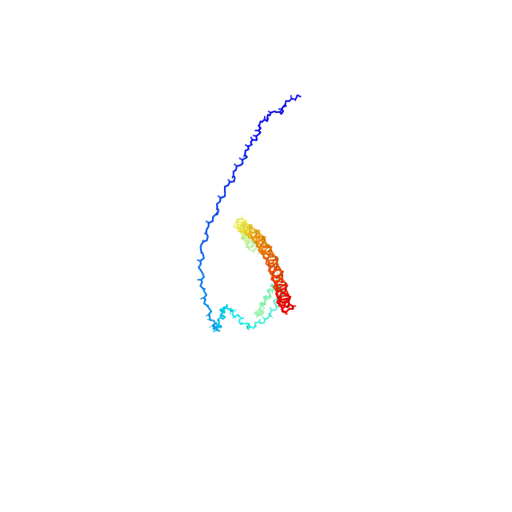LYS A 1 104 ? 36.749 -3.921 -62.880 1.00 95.06 104 LYS A CA 1
ATOM 738 C C . LYS A 1 104 ? 35.672 -4.309 -61.866 1.00 95.06 104 LYS A C 1
ATOM 740 O O . LYS A 1 104 ? 35.430 -3.552 -60.933 1.00 95.06 104 LYS A O 1
ATOM 745 N N . GLU A 1 105 ? 35.112 -5.507 -61.989 1.00 95.25 105 GLU A N 1
ATOM 746 C CA . GLU A 1 105 ? 34.106 -6.024 -61.059 1.00 95.25 105 GLU A CA 1
ATOM 747 C C . GLU A 1 105 ? 34.651 -6.113 -59.626 1.00 95.25 105 GLU A C 1
ATOM 749 O O . GLU A 1 105 ? 33.996 -5.684 -58.683 1.00 95.25 105 GLU A O 1
ATOM 754 N N . ASN A 1 106 ? 35.896 -6.563 -59.441 1.00 95.50 106 ASN A N 1
ATOM 755 C CA . ASN A 1 106 ? 36.522 -6.612 -58.120 1.00 95.50 106 ASN A CA 1
ATOM 756 C C . ASN A 1 106 ? 36.703 -5.215 -57.504 1.00 95.50 106 ASN A C 1
ATOM 758 O O . ASN A 1 106 ? 36.543 -5.055 -56.294 1.00 95.50 106 ASN A O 1
ATOM 762 N N . ARG A 1 107 ? 37.009 -4.196 -58.320 1.00 96.38 107 ARG A N 1
ATOM 763 C CA . ARG A 1 107 ? 37.055 -2.798 -57.860 1.00 96.38 107 ARG A CA 1
ATOM 764 C C . ARG A 1 107 ? 35.671 -2.312 -57.432 1.00 96.38 107 ARG A C 1
ATOM 766 O O . ARG A 1 107 ? 35.558 -1.728 -56.360 1.00 96.38 107 ARG A O 1
ATOM 773 N N . GLU A 1 108 ? 34.636 -2.586 -58.223 1.00 95.81 108 GLU A N 1
ATOM 774 C CA . GLU A 1 108 ? 33.253 -2.211 -57.900 1.00 95.81 108 GLU A CA 1
ATOM 775 C C . GLU A 1 108 ? 32.749 -2.918 -56.632 1.00 95.81 108 GLU A C 1
ATOM 777 O O . GLU A 1 108 ? 32.145 -2.284 -55.768 1.00 95.81 108 GLU A O 1
ATOM 782 N N . LEU A 1 109 ? 33.052 -4.209 -56.468 1.00 95.12 109 LEU A N 1
ATOM 783 C CA . LEU A 1 109 ? 32.710 -4.976 -55.269 1.00 95.12 109 LEU A CA 1
ATOM 784 C C . LEU A 1 109 ? 33.433 -4.454 -54.028 1.00 95.12 109 LEU A C 1
ATOM 786 O O . LEU A 1 109 ? 32.801 -4.301 -52.986 1.00 95.12 109 LEU A O 1
ATOM 790 N N . LYS A 1 110 ? 34.728 -4.126 -54.132 1.00 95.06 110 LYS A N 1
ATOM 791 C CA . LYS A 1 110 ? 35.463 -3.484 -53.032 1.00 95.06 110 LYS A CA 1
ATOM 792 C C . LYS A 1 110 ? 34.844 -2.144 -52.656 1.00 95.06 110 LYS A C 1
ATOM 794 O O . LYS A 1 110 ? 34.661 -1.886 -51.477 1.00 95.06 110 LYS A O 1
ATOM 799 N N . GLN A 1 111 ? 34.473 -1.323 -53.637 1.00 94.06 111 GLN A N 1
ATOM 800 C CA . GLN A 1 111 ? 33.849 -0.030 -53.366 1.00 94.06 111 GLN A CA 1
ATOM 801 C C . GLN A 1 111 ? 32.484 -0.178 -52.683 1.00 94.06 111 GLN A C 1
ATOM 803 O O . GLN A 1 111 ? 32.203 0.545 -51.733 1.00 94.06 111 GLN A O 1
ATOM 808 N N . ARG A 1 112 ? 31.651 -1.130 -53.124 1.00 91.06 112 ARG A N 1
ATOM 809 C CA . ARG A 1 112 ? 30.367 -1.428 -52.468 1.00 91.06 112 ARG A CA 1
ATOM 810 C C . ARG A 1 112 ? 30.558 -1.970 -51.058 1.00 91.06 112 ARG A C 1
ATOM 812 O O . ARG A 1 112 ? 29.800 -1.603 -50.174 1.00 91.06 112 ARG A O 1
ATOM 819 N N . LEU A 1 113 ? 31.562 -2.819 -50.850 1.00 87.62 113 LEU A N 1
ATOM 820 C CA . LEU A 1 113 ? 31.867 -3.369 -49.535 1.00 87.62 113 LEU A CA 1
ATOM 821 C C . LEU A 1 113 ? 32.316 -2.277 -48.559 1.00 87.62 113 LEU A C 1
ATOM 823 O O . LEU A 1 113 ? 31.870 -2.286 -47.421 1.00 87.62 113 LEU A O 1
ATOM 827 N N . GLU A 1 114 ? 33.161 -1.341 -48.992 1.00 86.69 114 GLU A N 1
ATOM 828 C CA . GLU A 1 114 ? 33.559 -0.205 -48.152 1.00 86.69 114 GLU A CA 1
ATOM 829 C C . GLU A 1 114 ? 32.386 0.758 -47.910 1.00 86.69 114 GLU A C 1
ATOM 831 O O . GLU A 1 114 ? 32.143 1.130 -46.772 1.00 86.69 114 GLU A O 1
ATOM 836 N N . ALA A 1 115 ? 31.565 1.056 -48.924 1.00 83.19 115 ALA A N 1
ATOM 837 C CA . ALA A 1 115 ? 30.371 1.886 -48.741 1.00 83.19 115 ALA A CA 1
ATOM 838 C C . ALA A 1 115 ? 29.335 1.251 -47.789 1.00 83.19 115 ALA A C 1
ATOM 840 O O . ALA A 1 115 ? 28.722 1.947 -46.981 1.00 83.19 115 ALA A O 1
ATOM 841 N N . GLU A 1 116 ? 29.138 -0.069 -47.859 1.00 80.62 116 GLU A N 1
ATOM 842 C CA . GLU A 1 116 ? 28.264 -0.789 -46.928 1.00 80.62 116 GLU A CA 1
ATOM 843 C C . GLU A 1 116 ? 28.898 -0.887 -45.538 1.00 80.62 116 GLU A C 1
ATOM 845 O O . GLU A 1 116 ? 28.179 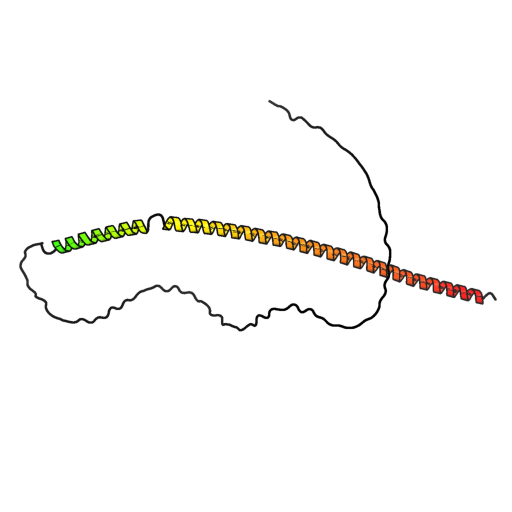-0.790 -44.553 1.00 80.62 116 GLU A O 1
ATOM 850 N N . LYS A 1 117 ? 30.226 -1.021 -45.422 1.00 77.69 117 LYS A N 1
ATOM 851 C CA . LYS A 1 117 ? 30.920 -0.934 -44.130 1.00 77.69 117 LYS A CA 1
ATOM 852 C C . LYS A 1 117 ? 30.788 0.445 -43.514 1.00 77.69 117 LYS A C 1
ATOM 854 O O . LYS A 1 117 ? 30.587 0.502 -42.318 1.00 77.69 117 LYS A O 1
ATOM 859 N N . ASP A 1 118 ? 30.851 1.530 -44.273 1.00 70.62 118 ASP A N 1
ATOM 860 C CA . ASP A 1 118 ? 30.656 2.883 -43.736 1.00 70.62 118 ASP A CA 1
ATOM 861 C C . ASP A 1 118 ? 29.201 3.100 -43.287 1.00 70.62 118 ASP A C 1
ATOM 863 O O . ASP A 1 118 ? 28.940 3.758 -42.280 1.00 70.62 118 ASP A O 1
ATOM 867 N N . ARG A 1 119 ? 28.247 2.472 -43.990 1.00 66.81 119 ARG A N 1
ATOM 868 C CA . ARG A 1 119 ? 26.814 2.482 -43.659 1.00 66.81 119 ARG A CA 1
ATOM 869 C C . ARG A 1 119 ? 26.448 1.588 -42.466 1.00 66.81 119 ARG A C 1
ATOM 871 O O . ARG A 1 119 ? 25.613 1.976 -41.658 1.00 66.81 119 ARG A O 1
ATOM 878 N N . ALA A 1 120 ? 27.049 0.403 -42.369 1.00 63.03 120 ALA A N 1
ATOM 879 C CA . ALA A 1 120 ? 26.947 -0.530 -41.239 1.00 63.03 120 ALA A CA 1
ATOM 880 C C . ALA A 1 120 ? 27.862 -0.132 -40.060 1.00 63.03 120 ALA A C 1
ATOM 882 O O . ALA A 1 120 ? 27.729 -0.658 -38.958 1.00 63.03 120 ALA A O 1
ATOM 883 N N . THR A 1 121 ? 28.786 0.785 -40.349 1.00 63.56 121 THR A N 1
ATOM 884 C CA . THR A 1 121 ? 29.663 1.603 -39.511 1.00 63.56 121 THR A CA 1
ATOM 885 C C . THR A 1 121 ? 28.998 2.330 -38.354 1.00 63.56 121 THR A C 1
ATOM 887 O O . THR A 1 121 ? 27.828 2.203 -38.042 1.00 63.56 121 THR A O 1
ATOM 890 N N . SER A 1 122 ? 29.648 3.365 -37.886 1.00 68.88 122 SER A N 1
ATOM 891 C CA . SER A 1 122 ? 29.144 4.659 -38.290 1.00 68.88 122 SER A CA 1
ATOM 892 C C . SER A 1 122 ? 28.654 5.505 -37.130 1.00 68.88 122 SER A C 1
ATOM 894 O O . SER A 1 122 ? 29.452 5.993 -36.339 1.00 68.88 122 SER A O 1
ATOM 896 N N . ALA A 1 123 ? 27.362 5.796 -37.080 1.00 79.62 123 ALA A N 1
ATOM 897 C CA . ALA A 1 123 ? 26.854 6.765 -36.114 1.00 79.62 123 ALA A CA 1
ATOM 898 C C . ALA A 1 123 ? 25.376 6.548 -35.816 1.00 79.62 123 ALA A C 1
ATOM 900 O O . ALA A 1 123 ? 24.986 6.582 -34.656 1.00 79.62 123 ALA A O 1
ATOM 901 N N . ASP A 1 124 ? 24.565 6.264 -36.837 1.00 84.44 124 ASP A N 1
ATOM 902 C CA . ASP A 1 124 ? 23.119 6.101 -36.664 1.00 84.44 124 ASP A CA 1
ATOM 903 C C . ASP A 1 124 ? 22.785 4.880 -35.797 1.00 84.44 124 ASP A C 1
ATOM 905 O O . ASP A 1 124 ? 22.009 4.994 -34.851 1.00 84.44 124 ASP A O 1
ATOM 909 N N . LEU A 1 125 ? 23.437 3.734 -36.044 1.00 87.12 125 LEU A N 1
ATOM 910 C CA . LEU A 1 125 ? 23.253 2.526 -35.233 1.00 87.12 125 LEU A CA 1
ATOM 911 C C . LEU A 1 125 ? 23.755 2.715 -33.792 1.00 87.12 125 LEU A C 1
ATOM 913 O O . LEU A 1 125 ? 23.120 2.254 -32.843 1.00 87.12 125 LEU A O 1
ATOM 917 N N . GLU A 1 126 ? 24.878 3.414 -33.608 1.00 88.62 126 GLU A N 1
ATOM 918 C CA . GLU A 1 126 ? 25.405 3.741 -32.278 1.00 88.62 126 GLU A CA 1
ATOM 919 C C . GLU A 1 126 ? 24.477 4.704 -31.529 1.00 88.62 126 GLU A C 1
ATOM 921 O O . GLU A 1 126 ? 24.239 4.541 -30.331 1.00 88.62 126 GLU A O 1
ATOM 926 N N . GLN A 1 127 ? 23.899 5.673 -32.240 1.00 93.00 127 GLN A N 1
ATOM 927 C CA . GLN A 1 127 ? 22.940 6.622 -31.694 1.00 93.00 127 GLN A CA 1
ATOM 928 C C . GLN A 1 127 ? 21.617 5.937 -31.331 1.00 93.00 127 GLN A C 1
ATOM 930 O O . GLN A 1 127 ? 21.075 6.214 -30.261 1.00 93.00 127 GLN A O 1
ATOM 935 N N . ASP A 1 128 ? 21.103 5.040 -32.177 1.00 93.06 128 ASP A N 1
ATOM 936 C CA . ASP A 1 128 ? 19.933 4.205 -31.885 1.00 93.06 128 ASP A CA 1
ATOM 937 C C . ASP A 1 128 ? 20.172 3.362 -30.628 1.00 93.06 128 ASP A C 1
ATOM 939 O O . ASP A 1 128 ? 19.356 3.376 -29.702 1.00 93.06 128 ASP A O 1
ATOM 943 N N . LEU A 1 129 ? 21.327 2.694 -30.551 1.00 94.94 129 LEU A N 1
ATOM 944 C CA . LEU A 1 129 ? 21.717 1.895 -29.393 1.00 94.94 129 LEU A CA 1
ATOM 945 C C . LEU A 1 129 ? 21.821 2.747 -28.123 1.00 94.94 129 LEU A C 1
ATOM 947 O O . LEU A 1 129 ? 21.374 2.319 -27.058 1.00 94.94 129 LEU A O 1
ATOM 951 N N . GLN A 1 130 ? 22.398 3.946 -28.211 1.00 96.75 130 GLN A N 1
ATOM 952 C CA . GLN A 1 130 ? 22.502 4.852 -27.071 1.00 96.75 130 GLN A CA 1
ATOM 953 C C . GLN A 1 130 ? 21.122 5.341 -26.617 1.00 96.75 130 GLN A C 1
ATOM 955 O O . GLN A 1 130 ? 20.823 5.292 -25.424 1.00 96.75 130 GLN A O 1
ATOM 960 N N . ARG A 1 131 ? 20.246 5.720 -27.557 1.00 97.69 131 ARG A N 1
ATOM 961 C CA . ARG A 1 131 ? 18.858 6.104 -27.261 1.00 97.69 131 ARG A CA 1
ATOM 962 C C . ARG A 1 131 ? 18.098 4.979 -26.557 1.00 97.69 131 ARG A C 1
ATOM 964 O O . ARG A 1 131 ? 17.385 5.247 -25.591 1.00 97.69 131 ARG A O 1
ATOM 971 N N . GLU A 1 132 ? 18.278 3.732 -26.987 1.00 98.12 132 GLU A N 1
ATOM 972 C CA . GLU A 1 132 ? 17.614 2.587 -26.356 1.00 98.12 132 GLU A CA 1
ATOM 973 C C . GLU A 1 132 ? 18.185 2.266 -24.966 1.00 98.12 132 GLU A C 1
ATOM 975 O O . GLU A 1 132 ? 17.430 1.935 -24.049 1.00 98.12 132 GLU A O 1
ATOM 980 N N . LYS A 1 133 ? 19.499 2.431 -24.761 1.00 98.31 133 LYS A N 1
ATOM 981 C CA . LYS A 1 133 ? 20.125 2.323 -23.430 1.00 98.31 133 LYS A CA 1
ATOM 982 C C . LYS A 1 133 ? 19.586 3.379 -22.468 1.00 98.31 133 LYS A C 1
ATOM 984 O O . LYS A 1 133 ? 19.223 3.045 -21.340 1.00 98.31 133 LYS A O 1
ATOM 989 N N . ASP A 1 134 ? 19.497 4.629 -22.914 1.00 98.38 134 ASP A N 1
ATOM 990 C CA . ASP A 1 134 ? 18.986 5.732 -22.097 1.00 98.38 134 ASP A CA 1
ATOM 991 C C . ASP A 1 134 ? 17.504 5.528 -21.760 1.00 98.38 134 ASP A C 1
ATOM 993 O O . ASP A 1 134 ? 17.092 5.691 -20.608 1.00 98.38 134 ASP A O 1
ATOM 997 N N . ARG A 1 135 ? 16.707 5.078 -22.740 1.00 98.56 135 ARG A N 1
ATOM 998 C CA . ARG A 1 135 ? 15.308 4.683 -22.537 1.00 98.56 135 ARG A CA 1
ATOM 999 C C . ARG A 1 135 ? 15.187 3.539 -21.533 1.00 98.56 135 ARG A C 1
ATOM 1001 O O . ARG A 1 135 ? 14.355 3.618 -20.631 1.00 98.56 135 ARG A O 1
ATOM 1008 N N . SER A 1 136 ? 16.011 2.503 -21.667 1.00 98.56 136 SER A N 1
ATOM 1009 C CA . SER A 1 136 ? 16.015 1.353 -20.758 1.00 98.56 136 SER A CA 1
ATOM 1010 C C . SER A 1 136 ? 16.343 1.777 -19.330 1.00 98.56 136 SER A C 1
ATOM 1012 O O . SER A 1 136 ? 15.615 1.423 -18.408 1.00 98.56 136 SER A O 1
ATOM 1014 N N . LYS A 1 137 ? 17.363 2.622 -19.146 1.00 98.62 137 LYS A N 1
ATOM 1015 C CA . LYS A 1 137 ? 17.739 3.167 -17.835 1.00 98.62 137 LYS A CA 1
ATOM 1016 C C . LYS A 1 137 ? 16.626 4.016 -17.216 1.00 98.62 137 LYS A C 1
ATOM 1018 O O . LYS A 1 137 ? 16.373 3.937 -16.013 1.00 98.62 137 LYS A O 1
ATOM 1023 N N . LEU A 1 138 ? 15.947 4.826 -18.031 1.00 98.62 138 LEU A N 1
ATOM 1024 C CA . LEU A 1 138 ? 14.809 5.623 -17.580 1.00 98.62 138 LEU A CA 1
ATOM 1025 C C . LEU A 1 138 ? 13.654 4.728 -17.114 1.00 98.62 138 LEU A C 1
ATOM 1027 O O . LEU A 1 138 ? 13.081 4.976 -16.054 1.00 98.62 138 LEU A O 1
ATOM 1031 N N . LEU A 1 139 ? 13.324 3.691 -17.886 1.00 98.62 139 LEU A N 1
ATOM 1032 C CA . LEU A 1 139 ? 12.281 2.732 -17.525 1.00 98.62 139 LEU A CA 1
ATOM 1033 C C . LEU A 1 139 ? 12.647 1.947 -16.263 1.00 98.62 139 LEU A C 1
ATOM 1035 O O . LEU A 1 139 ? 11.805 1.804 -15.385 1.00 98.62 139 LEU A O 1
ATOM 1039 N N . GLU A 1 140 ? 13.894 1.499 -16.136 1.00 98.62 140 GLU A N 1
ATOM 1040 C CA . GLU A 1 140 ? 14.389 0.818 -14.938 1.00 98.62 140 GLU A CA 1
ATOM 1041 C C . GLU A 1 140 ? 14.247 1.702 -13.693 1.00 98.62 140 GLU A C 1
ATOM 1043 O O . GLU A 1 140 ? 13.712 1.258 -12.679 1.00 98.62 140 GLU A O 1
ATOM 1048 N N . THR A 1 141 ? 14.623 2.980 -13.799 1.00 98.50 141 THR A N 1
ATOM 1049 C CA . THR A 1 141 ? 14.455 3.950 -12.705 1.00 98.50 141 THR A CA 1
ATOM 1050 C C . THR A 1 141 ? 12.978 4.124 -12.343 1.00 98.50 141 THR A C 1
ATOM 1052 O O . THR A 1 141 ? 12.622 4.088 -11.170 1.00 98.50 141 THR A O 1
ATOM 1055 N N . GLN A 1 142 ? 12.090 4.267 -13.336 1.00 98.69 142 GLN A N 1
ATOM 1056 C CA . GLN A 1 142 ? 10.648 4.391 -13.086 1.00 98.69 142 GLN A CA 1
ATOM 1057 C C . GLN A 1 142 ? 10.066 3.148 -12.411 1.00 98.69 142 GLN A C 1
ATOM 1059 O O . GLN A 1 142 ? 9.232 3.279 -11.517 1.00 98.69 142 GLN A O 1
ATOM 1064 N N . VAL A 1 143 ? 10.505 1.955 -12.820 1.00 98.75 143 VAL A N 1
ATOM 1065 C CA . VAL A 1 143 ? 10.092 0.689 -12.204 1.00 98.75 143 VAL A CA 1
ATOM 1066 C C . VAL A 1 143 ? 10.554 0.629 -10.751 1.00 98.75 143 VAL A C 1
ATOM 1068 O O . VAL A 1 143 ? 9.741 0.319 -9.886 1.00 98.75 143 VAL A O 1
ATOM 1071 N N . GLN A 1 144 ? 11.811 0.980 -10.468 1.00 98.75 144 GLN A N 1
ATOM 1072 C CA . GLN A 1 144 ? 12.339 1.019 -9.101 1.00 98.75 144 GLN A CA 1
ATOM 1073 C C . GLN A 1 144 ? 11.561 2.011 -8.227 1.00 98.75 144 GLN A C 1
ATOM 1075 O O . GLN A 1 144 ? 11.056 1.630 -7.177 1.00 98.75 144 GLN A O 1
ATOM 1080 N N . THR A 1 145 ? 11.351 3.245 -8.691 1.00 98.62 145 THR A N 1
ATOM 1081 C CA . THR A 1 145 ? 10.572 4.249 -7.945 1.00 98.62 145 THR A CA 1
ATOM 1082 C C . THR A 1 145 ? 9.121 3.814 -7.721 1.00 98.62 145 THR A C 1
ATOM 1084 O O . THR A 1 145 ? 8.556 4.037 -6.650 1.00 98.62 145 THR A O 1
ATOM 1087 N N . ALA A 1 146 ? 8.485 3.193 -8.719 1.00 98.69 146 ALA A N 1
ATOM 1088 C CA . ALA A 1 146 ? 7.131 2.670 -8.563 1.00 98.69 146 ALA A CA 1
ATOM 1089 C C . ALA A 1 146 ? 7.084 1.533 -7.532 1.00 98.69 146 ALA A C 1
ATOM 1091 O O . ALA A 1 146 ? 6.160 1.491 -6.720 1.00 98.69 146 ALA A O 1
ATOM 1092 N N . GLN A 1 147 ? 8.085 0.652 -7.537 1.00 98.81 147 GLN A N 1
ATOM 1093 C CA . GLN A 1 147 ? 8.213 -0.446 -6.584 1.00 98.81 147 GLN A CA 1
ATOM 1094 C C . GLN A 1 147 ? 8.397 0.072 -5.149 1.00 98.81 147 GLN A C 1
ATOM 1096 O O . GLN A 1 147 ? 7.653 -0.333 -4.258 1.00 98.81 147 GLN A O 1
ATOM 1101 N N . GLU A 1 148 ? 9.297 1.035 -4.939 1.00 98.81 148 GLU A N 1
ATOM 1102 C CA . GLU A 1 148 ? 9.506 1.688 -3.638 1.00 98.81 148 GLU A CA 1
ATOM 1103 C C . GLU A 1 148 ? 8.217 2.330 -3.111 1.00 98.81 148 GLU A C 1
ATOM 1105 O O . GLU A 1 148 ? 7.855 2.160 -1.945 1.00 98.81 148 GLU A O 1
ATOM 1110 N N . LYS A 1 149 ? 7.471 3.013 -3.988 1.00 98.75 149 LYS A N 1
ATOM 1111 C CA . LYS A 1 149 ? 6.187 3.626 -3.635 1.00 98.75 149 LYS A CA 1
ATOM 1112 C C . LYS A 1 149 ? 5.131 2.588 -3.252 1.00 98.75 149 LYS A C 1
ATOM 1114 O O . LYS A 1 149 ? 4.352 2.819 -2.329 1.00 98.75 149 LYS A O 1
ATOM 1119 N N . ILE A 1 150 ? 5.085 1.453 -3.949 1.00 98.75 150 ILE A N 1
ATOM 1120 C CA . ILE A 1 150 ? 4.179 0.349 -3.605 1.00 98.75 150 ILE A CA 1
ATOM 1121 C C . ILE A 1 150 ? 4.522 -0.197 -2.216 1.00 98.75 150 ILE A C 1
ATOM 1123 O O . ILE A 1 150 ? 3.619 -0.418 -1.407 1.00 98.75 150 ILE A O 1
ATOM 1127 N N . GLU A 1 151 ? 5.804 -0.382 -1.914 1.00 98.75 151 GLU A N 1
ATOM 1128 C CA . GLU A 1 151 ? 6.262 -0.878 -0.613 1.00 98.75 151 GLU A CA 1
ATOM 1129 C C . GLU A 1 151 ? 5.985 0.112 0.522 1.00 98.75 151 GLU A C 1
ATOM 1131 O O . GLU A 1 151 ? 5.574 -0.292 1.610 1.00 98.75 151 GLU A O 1
ATOM 1136 N N . GLU A 1 152 ? 6.171 1.410 0.285 1.00 98.75 152 GLU A N 1
ATOM 1137 C CA . GLU A 1 152 ? 5.805 2.465 1.233 1.00 98.75 152 GLU A CA 1
ATOM 1138 C C . GLU A 1 152 ? 4.303 2.462 1.530 1.00 98.75 152 GLU A C 1
ATOM 1140 O O . GLU A 1 152 ? 3.911 2.317 2.688 1.00 98.75 152 GLU A O 1
ATOM 1145 N N . MET A 1 153 ? 3.461 2.512 0.494 1.00 98.69 153 MET A N 1
ATOM 1146 C CA . MET A 1 153 ? 2.006 2.480 0.666 1.00 98.69 153 MET A CA 1
ATOM 1147 C C . MET A 1 153 ? 1.531 1.198 1.357 1.00 98.69 153 MET A C 1
ATOM 1149 O O . MET A 1 153 ? 0.601 1.239 2.161 1.00 98.69 153 MET A O 1
ATOM 1153 N N . SER A 1 154 ? 2.167 0.060 1.069 1.00 98.69 154 SER A N 1
ATOM 1154 C CA . SER A 1 154 ? 1.839 -1.212 1.722 1.00 98.69 154 SER A CA 1
ATOM 1155 C C . SER A 1 154 ? 2.155 -1.160 3.219 1.00 98.69 154 SER A C 1
ATOM 1157 O O . SER A 1 154 ? 1.306 -1.511 4.037 1.00 98.69 154 SER A O 1
ATOM 1159 N N . ARG A 1 155 ? 3.322 -0.620 3.601 1.00 98.75 155 ARG A N 1
ATOM 1160 C CA . ARG A 1 155 ? 3.694 -0.414 5.014 1.00 98.75 155 ARG A CA 1
ATOM 1161 C C . ARG A 1 155 ? 2.749 0.548 5.736 1.00 98.75 155 ARG A C 1
ATOM 1163 O O . ARG A 1 155 ? 2.398 0.324 6.898 1.00 98.75 155 ARG A O 1
ATOM 1170 N N . GLU A 1 156 ? 2.321 1.618 5.071 1.00 98.69 156 GLU A N 1
ATOM 1171 C CA . GLU A 1 156 ? 1.338 2.554 5.627 1.00 98.69 156 GLU A CA 1
ATOM 1172 C C . GLU A 1 156 ? -0.022 1.881 5.843 1.00 98.69 156 GLU A C 1
ATOM 1174 O O . GLU A 1 156 ? -0.627 2.036 6.906 1.00 98.69 156 GLU A O 1
ATOM 1179 N N . GLN A 1 157 ? -0.484 1.079 4.879 1.00 98.81 157 GLN A N 1
ATOM 1180 C CA . GLN A 1 157 ? -1.725 0.314 5.008 1.00 98.81 157 GLN A CA 1
ATOM 1181 C C . GLN A 1 157 ? -1.663 -0.684 6.167 1.00 98.81 157 GLN A C 1
ATOM 1183 O O . GLN A 1 157 ? -2.595 -0.734 6.969 1.00 98.81 157 GLN A O 1
ATOM 1188 N N . GLU A 1 158 ? -0.566 -1.428 6.312 1.00 98.69 158 GLU A N 1
ATOM 1189 C CA . GLU A 1 158 ? -0.351 -2.333 7.450 1.00 98.69 158 GLU A CA 1
ATOM 1190 C C . GLU A 1 158 ? -0.369 -1.579 8.785 1.00 98.69 158 GLU A C 1
ATOM 1192 O O . GLU A 1 158 ? -0.991 -2.024 9.754 1.00 98.69 158 GLU A O 1
ATOM 1197 N N . THR A 1 159 ? 0.247 -0.395 8.826 1.00 98.69 159 THR A N 1
ATOM 1198 C CA . THR A 1 159 ? 0.244 0.468 10.012 1.00 98.69 159 THR A CA 1
ATOM 1199 C C . THR A 1 159 ? -1.171 0.918 10.374 1.00 98.69 159 THR A C 1
ATOM 1201 O O . THR A 1 159 ? -1.552 0.842 11.543 1.00 98.69 159 THR A O 1
ATOM 1204 N N . LEU A 1 160 ? -1.973 1.338 9.392 1.00 98.81 160 LEU A N 1
ATOM 1205 C CA . LEU A 1 160 ? -3.369 1.727 9.609 1.00 98.81 160 LEU A CA 1
ATOM 1206 C C . LEU A 1 160 ? -4.230 0.545 10.068 1.00 98.81 160 LEU A C 1
ATOM 1208 O O . LEU A 1 160 ? -5.024 0.691 10.999 1.00 98.81 160 LEU A O 1
ATOM 1212 N N . ILE A 1 161 ? -4.060 -0.630 9.454 1.00 98.75 161 ILE A N 1
ATOM 1213 C CA . ILE A 1 161 ? -4.759 -1.858 9.858 1.00 98.75 161 ILE A CA 1
ATOM 1214 C C . ILE A 1 161 ? -4.439 -2.191 11.315 1.00 98.75 161 ILE A C 1
ATOM 1216 O O . ILE A 1 161 ? -5.355 -2.495 12.084 1.00 98.75 161 ILE A O 1
ATOM 1220 N N . ARG A 1 162 ? -3.165 -2.097 11.713 1.00 98.69 162 ARG A N 1
ATOM 1221 C CA . ARG A 1 162 ? -2.742 -2.316 13.098 1.00 98.69 162 ARG A CA 1
ATOM 1222 C C . ARG A 1 162 ? -3.437 -1.346 14.054 1.00 98.69 162 ARG A C 1
ATOM 1224 O O . ARG A 1 162 ? -4.066 -1.811 14.997 1.00 98.69 162 ARG A O 1
ATOM 1231 N N . ILE A 1 163 ? -3.418 -0.041 13.769 1.00 98.75 163 ILE A N 1
ATOM 1232 C CA . ILE A 1 163 ? -4.071 0.980 14.612 1.00 98.75 163 ILE A CA 1
ATOM 1233 C C . ILE A 1 163 ? -5.569 0.685 14.781 1.00 98.75 163 ILE A C 1
ATOM 1235 O O . ILE A 1 163 ? -6.086 0.707 15.896 1.00 98.75 163 ILE A O 1
ATOM 1239 N N . PHE A 1 164 ? -6.284 0.375 13.695 1.00 98.75 164 PHE A N 1
ATOM 1240 C CA . PHE A 1 164 ? -7.715 0.068 13.787 1.00 98.75 164 PHE A CA 1
ATOM 1241 C C . PHE A 1 164 ? -8.007 -1.242 14.519 1.00 98.75 164 PHE A C 1
ATOM 1243 O O . PHE A 1 164 ? -9.049 -1.355 15.168 1.00 98.75 164 PHE A O 1
ATOM 1250 N N . SER A 1 165 ? -7.114 -2.224 14.411 1.00 98.75 165 SER A N 1
ATOM 1251 C CA . SER A 1 165 ? -7.239 -3.494 15.128 1.00 98.75 165 SER A CA 1
ATOM 1252 C C . SER A 1 165 ? -7.036 -3.290 16.629 1.00 98.75 165 SER A C 1
ATOM 1254 O O . SER A 1 165 ? -7.883 -3.717 17.410 1.00 98.75 165 SER A O 1
ATOM 1256 N N . GLU A 1 166 ? -5.990 -2.557 17.015 1.00 98.62 166 GLU A N 1
ATOM 1257 C CA . GLU A 1 166 ? -5.714 -2.175 18.406 1.00 98.62 166 GLU A CA 1
ATOM 1258 C C . GLU A 1 166 ? -6.875 -1.367 19.005 1.00 98.62 166 GLU A C 1
ATOM 1260 O O . GLU A 1 166 ? -7.349 -1.665 20.100 1.00 98.62 166 GLU A O 1
ATOM 1265 N N . GLU A 1 167 ? -7.403 -0.382 18.271 1.00 98.69 167 GLU A N 1
ATOM 1266 C CA . GLU A 1 167 ? -8.526 0.431 18.749 1.00 98.69 167 GLU A CA 1
ATOM 1267 C C . GLU A 1 167 ? -9.820 -0.383 18.877 1.00 98.69 167 GLU A C 1
ATOM 1269 O O . GLU A 1 167 ? -10.606 -0.176 19.805 1.00 98.69 167 GLU A O 1
ATOM 1274 N N . ARG A 1 168 ? -10.062 -1.332 17.964 1.00 98.69 168 ARG A N 1
ATOM 1275 C CA . ARG A 1 168 ? -11.195 -2.254 18.090 1.00 98.69 168 ARG A CA 1
ATOM 1276 C C . ARG A 1 168 ? -11.049 -3.119 19.341 1.00 98.69 168 ARG A C 1
ATOM 1278 O O . ARG A 1 168 ? -11.996 -3.178 20.116 1.00 98.69 168 ARG A O 1
ATOM 1285 N N . GLU A 1 169 ? -9.885 -3.722 19.563 1.00 98.81 169 GLU A N 1
ATOM 1286 C CA . GLU A 1 169 ? -9.625 -4.542 20.751 1.00 98.81 169 GLU A CA 1
ATOM 1287 C C . GLU A 1 169 ? -9.789 -3.734 22.047 1.00 98.81 169 GLU A C 1
ATOM 1289 O O . GLU A 1 169 ? -10.447 -4.186 22.987 1.00 98.81 169 GLU A O 1
ATOM 1294 N N . ARG A 1 170 ? -9.265 -2.503 22.088 1.00 98.75 170 ARG A N 1
ATOM 1295 C CA . ARG A 1 170 ? -9.423 -1.595 23.232 1.00 98.75 170 ARG A CA 1
ATOM 1296 C C . ARG A 1 170 ? -10.898 -1.342 23.548 1.00 98.75 170 ARG A C 1
ATOM 1298 O O . ARG A 1 170 ? -11.297 -1.455 24.708 1.00 98.75 170 ARG A O 1
ATOM 1305 N N . ARG A 1 171 ? -11.708 -1.024 22.530 1.00 98.75 171 ARG A N 1
ATOM 1306 C CA . ARG A 1 171 ? -13.152 -0.803 22.701 1.00 98.75 171 ARG A CA 1
ATOM 1307 C C . ARG A 1 171 ? -13.881 -2.063 23.149 1.00 98.75 171 ARG A C 1
ATOM 1309 O O . ARG A 1 171 ? -14.696 -1.974 24.060 1.00 98.75 171 ARG A O 1
ATOM 1316 N N . ASP A 1 172 ? -13.583 -3.214 22.554 1.00 98.75 172 ASP A N 1
ATOM 1317 C CA . ASP A 1 172 ? -14.242 -4.477 22.901 1.00 98.75 172 ASP A CA 1
ATOM 1318 C C . ASP A 1 172 ? -13.946 -4.863 24.366 1.00 98.75 172 ASP A C 1
ATOM 1320 O O . ASP A 1 172 ? -14.848 -5.253 25.114 1.00 98.75 172 ASP A O 1
ATOM 1324 N N . ASN A 1 173 ? -12.705 -4.658 24.819 1.00 98.75 173 ASN A N 1
ATOM 1325 C CA . ASN A 1 173 ? -12.297 -4.871 26.210 1.00 98.75 173 ASN A CA 1
ATOM 1326 C C . ASN A 1 173 ? -12.977 -3.896 27.187 1.00 98.75 173 ASN A C 1
ATOM 1328 O O . ASN A 1 173 ? -13.414 -4.287 28.278 1.00 98.75 173 ASN A O 1
ATOM 1332 N N . GLU A 1 174 ? -13.084 -2.622 26.808 1.00 98.69 174 GLU A N 1
ATOM 1333 C CA . GLU A 1 174 ? -13.777 -1.601 27.597 1.00 98.69 174 GLU A CA 1
ATOM 1334 C C . GLU A 1 174 ? -15.278 -1.911 27.713 1.00 98.69 174 GLU A C 1
ATOM 1336 O O . GLU A 1 174 ? -15.832 -1.919 28.816 1.00 98.69 174 GLU A O 1
ATOM 1341 N N . GLU A 1 175 ? -15.926 -2.270 26.605 1.00 98.81 175 GLU A N 1
ATOM 1342 C CA . GLU A 1 175 ? -17.335 -2.666 26.560 1.00 98.81 175 GLU A CA 1
ATOM 1343 C C . GLU A 1 175 ? -17.602 -3.907 27.419 1.00 98.81 175 GLU A C 1
ATOM 1345 O O . GLU A 1 175 ? -18.546 -3.916 28.216 1.00 98.81 175 GLU A O 1
ATOM 1350 N N . ALA A 1 176 ? -16.755 -4.937 27.321 1.00 98.75 176 ALA A N 1
ATOM 1351 C CA . ALA A 1 176 ? -16.854 -6.131 28.157 1.00 98.75 176 ALA A CA 1
ATOM 1352 C C . ALA A 1 176 ? -16.735 -5.787 29.652 1.00 98.75 176 ALA A C 1
ATOM 1354 O O . ALA A 1 176 ? -17.513 -6.277 30.477 1.00 98.75 176 ALA A O 1
ATOM 1355 N N . THR A 1 177 ? -15.810 -4.887 30.001 1.00 98.81 177 THR A N 1
ATOM 1356 C CA . THR A 1 177 ? -15.618 -4.416 31.379 1.00 98.81 177 THR A CA 1
ATOM 1357 C C . THR A 1 177 ? -16.846 -3.670 31.898 1.00 98.81 177 THR A C 1
ATOM 1359 O O . THR A 1 177 ? -17.300 -3.925 33.017 1.00 98.81 177 THR A O 1
ATOM 1362 N N . LEU A 1 178 ? -17.411 -2.761 31.101 1.00 98.81 178 LEU A N 1
ATOM 1363 C CA . LEU A 1 178 ? -18.600 -1.995 31.477 1.00 98.81 178 LEU A CA 1
ATOM 1364 C C . LEU A 1 178 ? -19.839 -2.887 31.594 1.00 98.81 178 LEU A C 1
ATOM 1366 O O . LEU A 1 178 ? -20.583 -2.765 32.568 1.00 98.81 178 LEU A O 1
ATOM 1370 N N . ARG A 1 179 ? -20.028 -3.835 30.667 1.00 98.81 179 ARG A N 1
ATOM 1371 C CA . ARG A 1 179 ? -21.107 -4.832 30.747 1.00 98.81 179 ARG A CA 1
ATOM 1372 C C . ARG A 1 179 ? -21.018 -5.667 32.017 1.00 98.81 179 ARG A C 1
ATOM 1374 O O . ARG A 1 179 ? -22.033 -5.846 32.685 1.00 98.81 179 ARG A O 1
ATOM 1381 N N . LYS A 1 180 ? -19.816 -6.118 32.385 1.00 98.81 180 LYS A N 1
ATOM 1382 C CA . LYS A 1 180 ? -19.595 -6.854 33.635 1.00 98.81 180 LYS A CA 1
ATOM 1383 C C . LYS A 1 180 ? -19.972 -6.012 34.854 1.00 98.81 180 LYS A C 1
ATOM 1385 O O . LYS A 1 180 ? -20.761 -6.460 35.677 1.00 98.81 180 LYS A O 1
ATOM 1390 N N . LYS A 1 181 ? -19.492 -4.765 34.935 1.00 98.81 181 LYS A N 1
ATOM 1391 C CA . LYS A 1 181 ? -19.844 -3.846 36.035 1.00 98.81 181 LYS A CA 1
ATOM 1392 C C . LYS A 1 181 ? -21.353 -3.616 36.134 1.00 98.81 181 LYS A C 1
ATOM 1394 O O . LYS A 1 181 ? -21.897 -3.595 37.236 1.00 98.81 181 LYS A O 1
ATOM 1399 N N . LEU A 1 182 ? -22.033 -3.464 34.997 1.00 98.81 182 LEU A N 1
ATOM 1400 C CA . LEU A 1 182 ? -23.485 -3.303 34.953 1.00 98.81 182 LEU A CA 1
ATOM 1401 C C . LEU A 1 182 ? -24.212 -4.555 35.461 1.00 98.81 182 LEU A C 1
ATOM 1403 O O . LEU A 1 182 ? -25.168 -4.440 36.230 1.00 98.81 182 LEU A O 1
ATOM 1407 N N . GLN A 1 183 ? -23.754 -5.743 35.064 1.00 98.75 183 GLN A N 1
ATOM 1408 C CA . GLN A 1 183 ? -24.299 -7.014 35.536 1.00 98.75 183 GLN A CA 1
ATOM 1409 C C . GLN A 1 183 ? -24.084 -7.199 37.044 1.00 98.75 183 GLN A C 1
ATOM 1411 O O . GLN A 1 183 ? -25.025 -7.565 37.752 1.00 98.75 183 GLN A O 1
ATOM 1416 N N . ASP A 1 184 ? -22.887 -6.903 37.549 1.00 98.75 184 ASP A N 1
ATOM 1417 C CA . ASP A 1 184 ? -22.548 -7.012 38.971 1.00 98.75 184 ASP A CA 1
ATOM 1418 C C . ASP A 1 184 ? -23.391 -6.042 39.817 1.00 98.75 184 ASP A C 1
ATOM 1420 O O . ASP A 1 184 ? -23.968 -6.426 40.842 1.00 98.75 184 ASP A O 1
ATOM 1424 N N . ALA A 1 185 ? -23.546 -4.794 39.359 1.00 98.75 185 ALA A N 1
ATOM 1425 C CA . ALA A 1 185 ? -24.409 -3.805 40.002 1.00 98.75 185 ALA A CA 1
ATOM 1426 C C . ALA A 1 185 ? -25.883 -4.242 39.987 1.00 98.75 185 ALA A C 1
ATOM 1428 O O . ALA A 1 185 ? -26.556 -4.178 41.015 1.00 98.75 185 ALA A O 1
ATOM 1429 N N . SER A 1 186 ? -26.371 -4.752 38.853 1.00 98.75 186 SER A N 1
ATOM 1430 C CA . SER A 1 186 ? -27.745 -5.259 38.726 1.00 98.75 186 SER A CA 1
ATOM 1431 C C . SER A 1 186 ? -28.002 -6.439 39.665 1.00 98.75 186 SER A C 1
ATOM 1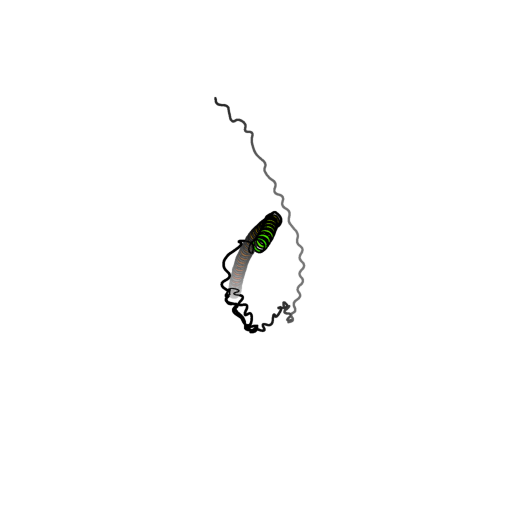433 O O . SER A 1 186 ? -29.035 -6.486 40.333 1.00 98.75 186 SER A O 1
ATOM 1435 N N . SER A 1 187 ? -27.039 -7.357 39.772 1.00 98.69 187 SER A N 1
ATOM 1436 C CA . SER A 1 187 ? -27.098 -8.496 40.696 1.00 98.69 187 SER A CA 1
ATOM 1437 C C . SER A 1 187 ? -27.122 -8.023 42.152 1.00 98.69 187 SER A C 1
ATOM 1439 O O . SER A 1 187 ? -27.920 -8.499 42.958 1.00 98.69 187 SER A O 1
ATOM 1441 N N . THR A 1 188 ? -26.309 -7.016 42.480 1.00 98.69 188 THR A N 1
ATOM 1442 C CA . THR A 1 188 ? -26.278 -6.407 43.817 1.00 98.69 188 THR A CA 1
ATOM 1443 C C . THR A 1 188 ? -27.614 -5.754 44.174 1.00 98.69 188 THR A C 1
ATOM 1445 O O . THR A 1 188 ? -28.106 -5.939 45.287 1.00 98.69 188 THR A O 1
ATOM 1448 N N . ILE A 1 189 ? -28.243 -5.038 43.237 1.00 98.62 189 ILE A N 1
ATOM 1449 C CA . ILE A 1 189 ? -29.567 -4.432 43.443 1.00 98.62 189 ILE A CA 1
ATOM 1450 C C . ILE A 1 189 ? -30.613 -5.510 43.747 1.00 98.62 189 ILE A C 1
ATOM 1452 O O . ILE A 1 189 ? -31.380 -5.352 44.695 1.00 98.62 189 ILE A O 1
ATOM 1456 N N . GLN A 1 190 ? -30.628 -6.620 43.002 1.00 98.56 190 GLN A N 1
ATOM 1457 C CA . GLN A 1 190 ? -31.576 -7.715 43.243 1.00 98.56 190 GLN A CA 1
ATOM 1458 C C . GLN A 1 190 ? -31.415 -8.320 44.644 1.00 98.56 190 GLN A C 1
ATOM 1460 O O . GLN A 1 190 ? -32.406 -8.467 45.357 1.00 98.56 190 GLN A O 1
ATOM 1465 N N . LEU A 1 191 ? -30.175 -8.574 45.076 1.00 98.44 191 LEU A N 1
ATOM 1466 C CA . LEU A 1 191 ? -29.886 -9.073 46.426 1.00 98.44 191 LEU A CA 1
ATOM 1467 C C . LEU A 1 191 ? -30.342 -8.098 47.521 1.00 98.44 191 LEU A C 1
ATOM 1469 O O . LEU A 1 191 ? -30.844 -8.514 48.566 1.00 98.44 191 LEU A O 1
ATOM 1473 N N . LEU A 1 192 ? -30.166 -6.792 47.309 1.00 98.56 192 LEU A N 1
ATOM 1474 C CA . LEU A 1 192 ? -30.631 -5.781 48.259 1.00 98.56 192 LEU A CA 1
ATOM 1475 C C . LEU A 1 192 ? -32.161 -5.719 48.314 1.00 98.56 192 LEU A C 1
ATOM 1477 O O . LEU A 1 192 ? -32.717 -5.651 49.409 1.00 98.56 192 LEU A O 1
ATOM 1481 N N . LEU A 1 193 ? -32.845 -5.799 47.170 1.00 98.31 193 LEU A N 1
ATOM 1482 C CA . LEU A 1 193 ? -34.309 -5.851 47.114 1.00 98.31 193 LEU A CA 1
ATOM 1483 C C . LEU A 1 193 ? -34.868 -7.091 47.824 1.00 98.31 193 LEU A C 1
ATOM 1485 O O . LEU A 1 193 ? -35.871 -6.991 48.531 1.00 98.31 193 LEU A O 1
ATOM 1489 N N . GLU A 1 194 ? -34.219 -8.246 47.672 1.00 97.88 194 GLU A N 1
ATOM 1490 C CA . GLU A 1 194 ? -34.582 -9.475 48.385 1.00 97.88 194 GLU A CA 1
ATOM 1491 C C . GLU A 1 194 ? -34.433 -9.305 49.903 1.00 97.88 194 GLU A C 1
ATOM 1493 O O . GLU A 1 194 ? -35.384 -9.545 50.650 1.00 97.88 194 GLU A O 1
ATOM 1498 N N . LYS A 1 195 ? -33.296 -8.770 50.365 1.00 97.88 195 LYS A N 1
ATOM 1499 C CA . LYS A 1 195 ? -33.070 -8.485 51.792 1.00 97.88 195 LYS A CA 1
ATOM 1500 C C . LYS A 1 195 ? -34.089 -7.504 52.368 1.00 97.88 195 LYS A C 1
ATOM 1502 O O . LYS A 1 195 ? -34.578 -7.718 53.477 1.00 97.88 195 LYS A O 1
ATOM 1507 N N . VAL A 1 196 ? -34.419 -6.435 51.641 1.00 97.62 196 VAL A N 1
ATOM 1508 C CA . VAL A 1 196 ? -35.449 -5.473 52.070 1.00 97.62 196 VAL A CA 1
ATOM 1509 C C . VAL A 1 196 ? -36.793 -6.183 52.228 1.00 97.62 196 VAL A C 1
ATOM 1511 O O . VAL A 1 196 ? -37.422 -6.054 53.278 1.00 97.62 196 VAL A O 1
ATOM 1514 N N . ARG A 1 197 ? -37.183 -7.017 51.257 1.00 96.62 197 ARG A N 1
ATOM 1515 C CA . ARG A 1 197 ? -38.429 -7.795 51.311 1.00 96.62 197 ARG A CA 1
ATOM 1516 C C . ARG A 1 197 ? -38.479 -8.736 52.518 1.00 96.62 197 ARG A C 1
ATOM 1518 O O . ARG A 1 197 ? -39.508 -8.822 53.186 1.00 96.62 197 ARG A O 1
ATOM 1525 N N . GLU A 1 198 ? -37.379 -9.419 52.836 1.00 96.25 198 GLU A N 1
ATOM 1526 C CA . GLU A 1 198 ? -37.296 -10.268 54.032 1.00 96.25 198 GLU A CA 1
ATOM 1527 C C . GLU A 1 198 ? -37.455 -9.475 55.335 1.00 96.25 198 GLU A C 1
ATOM 1529 O O . GLU A 1 198 ? -38.126 -9.926 56.270 1.00 96.25 198 GLU A O 1
ATOM 1534 N N . LEU A 1 199 ? -36.821 -8.303 55.424 1.00 95.56 199 LEU A N 1
ATOM 1535 C CA . LEU A 1 199 ? -36.901 -7.438 56.600 1.00 95.56 199 LEU A CA 1
ATOM 1536 C C . LEU A 1 199 ? -38.314 -6.880 56.786 1.00 95.56 199 LEU A C 1
ATOM 1538 O O . LEU A 1 199 ? -38.830 -6.871 57.907 1.00 95.56 199 LEU A O 1
ATOM 1542 N N . GLU A 1 200 ? -38.966 -6.471 55.700 1.00 94.69 200 GLU A N 1
ATOM 1543 C CA . GLU A 1 200 ? -40.362 -6.031 55.706 1.00 94.69 200 GLU A CA 1
ATOM 1544 C C . GLU A 1 200 ? -41.306 -7.156 56.154 1.00 94.69 200 GLU A C 1
ATOM 1546 O O . GLU A 1 200 ? -42.160 -6.940 57.023 1.00 94.69 200 GLU A O 1
ATOM 1551 N N . ALA A 1 201 ? -41.100 -8.381 55.655 1.00 92.62 201 ALA A N 1
ATOM 1552 C CA . ALA A 1 201 ? -41.867 -9.552 56.072 1.00 92.62 201 ALA A CA 1
ATOM 1553 C C . ALA A 1 201 ? -41.712 -9.827 57.580 1.00 92.62 201 ALA A C 1
ATOM 1555 O O . ALA A 1 201 ? -42.714 -9.932 58.296 1.00 92.62 201 ALA A O 1
ATOM 1556 N N . LYS A 1 202 ? -40.475 -9.845 58.099 1.00 91.12 202 LYS A N 1
ATOM 1557 C CA . LYS A 1 202 ? -40.181 -10.044 59.534 1.00 91.12 202 LYS A CA 1
ATOM 1558 C C . LYS A 1 202 ? -40.789 -8.940 60.410 1.00 91.12 202 LYS A C 1
ATOM 1560 O O . LYS A 1 202 ? -41.360 -9.229 61.465 1.00 91.12 202 LYS A O 1
ATOM 1565 N N . LYS A 1 203 ? -40.727 -7.677 59.971 1.00 87.94 203 LYS A N 1
ATOM 1566 C CA . LYS A 1 203 ? -41.335 -6.534 60.677 1.00 87.94 203 LYS A CA 1
ATOM 1567 C C . LYS A 1 203 ? -42.857 -6.670 60.772 1.00 87.94 203 LYS A C 1
ATOM 1569 O O . LYS A 1 203 ? -43.425 -6.425 61.836 1.00 87.94 203 LYS A O 1
ATOM 1574 N N . SER A 1 204 ? -43.513 -7.084 59.688 1.00 77.44 204 SER A N 1
ATOM 1575 C CA . SER A 1 204 ? -44.971 -7.261 59.658 1.00 77.44 204 SER A CA 1
ATOM 1576 C C . SER A 1 204 ? -45.460 -8.422 60.542 1.00 77.44 204 SER A C 1
ATOM 1578 O O . SER A 1 204 ? -46.518 -8.311 61.163 1.00 77.44 204 SER A O 1
ATOM 1580 N N . GLY A 1 205 ? -44.673 -9.498 60.671 1.00 71.75 205 GLY A N 1
ATOM 1581 C CA . GLY A 1 205 ? -44.964 -10.617 61.576 1.00 71.75 205 GLY A CA 1
ATOM 1582 C C . GLY A 1 205 ? -44.871 -10.236 63.058 1.00 71.75 205 GLY A C 1
ATOM 1583 O O . GLY A 1 205 ? -45.752 -10.582 63.844 1.00 71.75 205 GLY A O 1
ATOM 1584 N N . ASN A 1 206 ? -43.868 -9.436 63.434 1.00 60.88 206 ASN A N 1
ATOM 1585 C CA 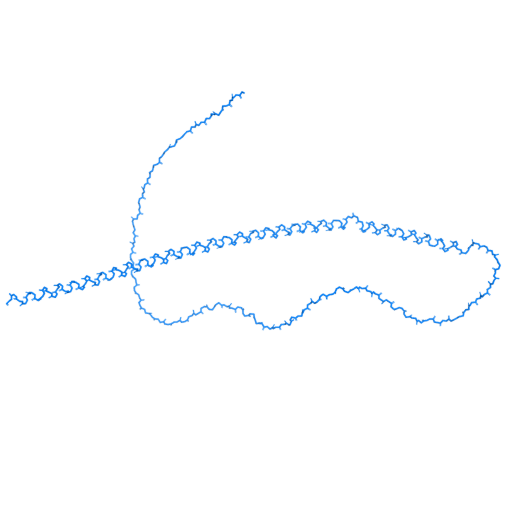. ASN A 1 206 ? -43.670 -8.989 64.821 1.00 60.88 206 ASN A CA 1
ATOM 1586 C C . ASN A 1 206 ? -44.787 -8.068 65.351 1.00 60.88 206 ASN A C 1
ATOM 1588 O O . ASN A 1 206 ? -45.048 -8.048 66.552 1.00 60.88 206 ASN A O 1
ATOM 1592 N N . LEU A 1 207 ? -45.479 -7.327 64.479 1.00 59.28 207 LEU A N 1
ATOM 1593 C CA . LEU A 1 207 ? -46.618 -6.482 64.867 1.00 59.28 207 LEU A CA 1
ATOM 1594 C C . LEU A 1 207 ? -47.891 -7.288 65.171 1.00 59.28 207 LEU A C 1
ATOM 1596 O O . LEU A 1 207 ? -48.736 -6.819 65.931 1.00 59.28 207 LEU A O 1
ATOM 1600 N N . LYS A 1 208 ? -48.032 -8.498 64.612 1.00 55.91 208 LYS A N 1
ATOM 1601 C CA . LYS A 1 208 ? -49.192 -9.374 64.855 1.00 55.91 208 LYS A CA 1
ATOM 1602 C C . LYS A 1 208 ? -49.079 -10.181 66.152 1.00 55.91 208 LYS A C 1
ATOM 1604 O O . LYS A 1 208 ? -50.104 -10.569 66.688 1.00 55.91 208 LYS A O 1
ATOM 1609 N N . SER A 1 209 ? -47.866 -10.397 66.668 1.00 55.34 209 SER A N 1
ATOM 1610 C CA . SER A 1 209 ? -47.626 -11.156 67.908 1.00 55.34 209 SER A CA 1
ATOM 1611 C C . SER A 1 209 ?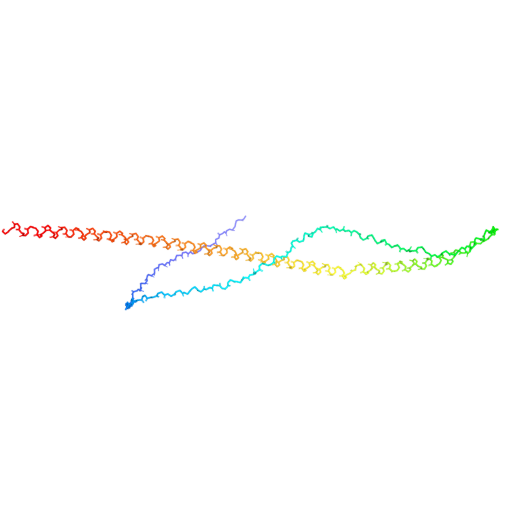 -47.704 -10.314 69.193 1.00 55.34 209 SER A C 1
ATOM 1613 O O . SER A 1 209 ? -47.572 -10.864 70.282 1.00 55.34 209 SER A O 1
ATOM 1615 N N . LYS A 1 210 ? -47.856 -8.987 69.085 1.00 49.22 210 LYS A N 1
ATOM 1616 C CA . LYS A 1 210 ? -47.854 -8.037 70.217 1.00 49.22 210 LYS A CA 1
ATOM 1617 C C . LYS A 1 210 ? -49.236 -7.445 70.542 1.00 49.22 210 LYS A C 1
ATOM 1619 O O . LYS A 1 210 ? -49.304 -6.465 71.279 1.00 49.22 210 LYS A O 1
ATOM 1624 N N . ARG A 1 211 ? -50.307 -8.001 69.971 1.00 42.00 211 ARG A N 1
ATOM 1625 C CA . ARG A 1 211 ? -51.700 -7.669 70.300 1.00 42.00 211 ARG A CA 1
ATOM 1626 C C . ARG A 1 211 ? -52.351 -8.812 71.050 1.00 42.00 211 ARG A C 1
ATOM 1628 O O . ARG A 1 211 ? -52.039 -9.966 70.690 1.00 42.00 211 ARG A O 1
#

pLDDT: mean 71.74, std 24.18, range [36.16, 98.81]

Sequence (211 aa):
MALQIKSAIPTKSGEGSSSSSEPSSPSAVNVTDKQVNGSSSKAFSAKKYSGKGIPVTRLSSCMDGTQSQQDYSTRGGTGLHTPSSKSKGNDANGDSGVLERLRKENRELKQRLEAEKDRATSADLEQDLQREKDRSKLLETQVQTAQEKIEEMSREQETLIRIFSEERERRDNEEATLRKKLQDASSTIQLLLEKVRELEAKKSGNLKSKR

Organism: NCBI:txid2448454

Radius of gyration: 53.07 Å; chains: 1; bounding box: 102×61×153 Å